Protein AF-A0A943WQG3-F1 (afdb_monomer_lite)

Radius of gyration: 21.63 Å; chains: 1; bounding box: 55×44×59 Å

pLDDT: mean 76.47, std 13.22, range [39.19, 93.38]

Structure (mmCIF, N/CA/C/O backbone):
data_AF-A0A943WQG3-F1
#
_entry.id   AF-A0A943WQG3-F1
#
loop_
_atom_site.group_PDB
_atom_site.id
_atom_site.type_symbol
_atom_site.label_atom_id
_atom_site.label_alt_id
_atom_site.label_comp_id
_atom_site.label_asym_id
_atom_site.label_entity_id
_atom_site.label_seq_id
_atom_site.pdbx_PDB_ins_code
_atom_site.Cartn_x
_atom_site.Cartn_y
_atom_site.Cartn_z
_atom_site.occupancy
_atom_site.B_iso_or_equiv
_atom_site.auth_seq_id
_atom_site.auth_comp_id
_atom_site.auth_asym_id
_atom_site.auth_atom_id
_atom_site.pdbx_PDB_model_num
ATOM 1 N N . MET A 1 1 ? -6.792 -18.097 22.485 1.00 62.00 1 MET A N 1
ATOM 2 C CA . MET A 1 1 ? -7.926 -17.323 21.917 1.00 62.00 1 MET A CA 1
ATOM 3 C C . MET A 1 1 ? -7.547 -16.257 20.873 1.00 62.00 1 MET A C 1
ATOM 5 O O . MET A 1 1 ? -8.449 -15.752 20.230 1.00 62.00 1 MET A O 1
ATOM 9 N N . LEU A 1 2 ? -6.266 -15.920 20.641 1.00 66.19 2 LEU A N 1
ATOM 10 C CA . LEU A 1 2 ? -5.854 -15.012 19.544 1.00 66.19 2 LEU A CA 1
ATOM 11 C C . LEU A 1 2 ? -5.822 -15.678 18.158 1.00 66.19 2 LEU A C 1
ATOM 13 O O . LEU A 1 2 ? -5.997 -15.022 17.138 1.00 66.19 2 LEU A O 1
ATOM 17 N N . TYR A 1 3 ? -5.609 -16.992 18.147 1.00 74.50 3 TYR A N 1
ATOM 18 C CA . TYR A 1 3 ? -5.482 -17.822 16.953 1.00 74.50 3 TYR A CA 1
ATOM 19 C C . TYR A 1 3 ? -6.564 -17.608 15.870 1.00 74.50 3 TYR A C 1
ATOM 21 O O . TYR A 1 3 ? -6.181 -17.435 14.715 1.00 74.50 3 TYR A O 1
ATOM 29 N N . PRO A 1 4 ? -7.880 -17.559 16.177 1.00 76.56 4 PRO A N 1
ATOM 30 C CA .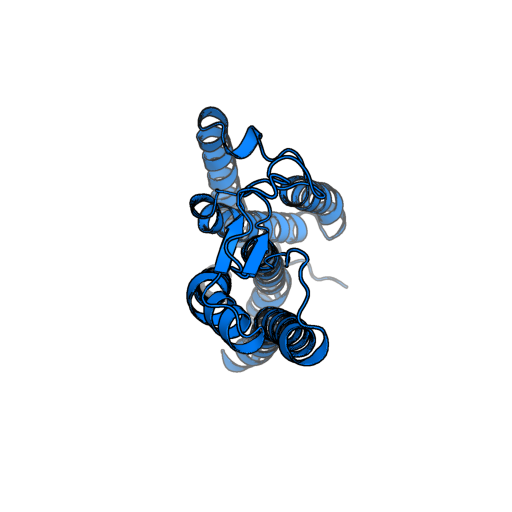 PRO A 1 4 ? -8.898 -17.361 15.141 1.00 76.56 4 PRO A CA 1
ATOM 31 C C . PRO A 1 4 ? -8.801 -16.000 14.436 1.00 76.56 4 PRO A C 1
ATOM 33 O O . PRO A 1 4 ? -8.987 -15.943 13.225 1.00 76.56 4 PRO A O 1
ATOM 36 N N . LEU A 1 5 ? -8.434 -14.928 15.152 1.00 72.69 5 LEU A N 1
ATOM 37 C CA . LEU A 1 5 ? -8.261 -13.595 14.559 1.00 72.69 5 LEU A CA 1
ATOM 38 C C . LEU A 1 5 ? -7.085 -13.577 13.575 1.00 72.69 5 LEU A C 1
ATOM 40 O O . LEU A 1 5 ? -7.216 -13.100 12.451 1.00 72.69 5 LEU A O 1
ATOM 44 N N . PHE A 1 6 ? -5.951 -14.164 13.965 1.00 77.81 6 PHE A N 1
ATOM 45 C CA . PHE A 1 6 ? -4.788 -14.275 13.081 1.00 77.81 6 PHE A CA 1
ATOM 46 C C . PHE A 1 6 ? -5.055 -15.180 11.876 1.00 77.81 6 PHE A C 1
ATOM 48 O O . PHE A 1 6 ? -4.598 -14.882 10.774 1.00 77.81 6 PHE A O 1
ATOM 55 N N . LYS A 1 7 ? -5.823 -16.258 12.060 1.00 81.75 7 LYS A N 1
ATOM 56 C CA . LYS A 1 7 ? -6.194 -17.173 10.977 1.00 81.75 7 LYS A CA 1
ATOM 57 C C . LYS A 1 7 ? -7.014 -16.478 9.887 1.00 81.75 7 LYS A C 1
ATOM 59 O O . LYS A 1 7 ? -6.839 -16.811 8.720 1.00 81.75 7 LYS A O 1
ATOM 64 N N . LEU A 1 8 ? -7.869 -15.522 10.258 1.00 75.75 8 LEU A N 1
ATOM 65 C CA . LEU A 1 8 ? -8.648 -14.728 9.304 1.00 75.75 8 LEU A CA 1
ATOM 66 C C . LEU A 1 8 ? -7.815 -13.608 8.657 1.00 75.75 8 LEU A C 1
ATOM 68 O O . LEU A 1 8 ? -7.973 -13.330 7.473 1.00 75.75 8 LEU A O 1
ATOM 72 N N . HIS A 1 9 ? -6.913 -12.993 9.429 1.00 84.44 9 HIS A N 1
ATOM 73 C CA . HIS A 1 9 ? -6.109 -11.840 9.008 1.00 84.44 9 HIS A CA 1
ATOM 74 C C . HIS A 1 9 ? -4.998 -12.181 8.008 1.00 84.44 9 HIS A C 1
ATOM 76 O O . HIS A 1 9 ? -4.864 -11.559 6.956 1.00 84.44 9 HIS A O 1
ATOM 82 N N . ILE A 1 10 ? -4.192 -13.196 8.333 1.00 85.50 10 ILE A N 1
ATOM 83 C CA . ILE A 1 10 ? -2.971 -13.538 7.590 1.00 85.50 10 ILE A CA 1
ATOM 84 C C . ILE A 1 10 ? -3.233 -13.801 6.093 1.00 85.50 10 ILE A C 1
ATOM 86 O O . ILE A 1 10 ? -2.440 -13.329 5.276 1.00 85.50 10 ILE A O 1
ATOM 90 N N . PRO A 1 11 ? -4.300 -14.518 5.683 1.00 87.88 11 PRO A N 1
ATOM 91 C CA . PRO A 1 11 ? -4.603 -14.722 4.268 1.00 87.88 11 PRO A CA 1
ATOM 92 C C . PRO A 1 11 ? -4.862 -13.421 3.503 1.00 87.88 11 PRO A C 1
ATOM 94 O O . PRO A 1 11 ? -4.415 -13.300 2.366 1.00 87.88 11 PRO A O 1
ATOM 97 N N . VAL A 1 12 ? -5.532 -12.442 4.122 1.00 84.88 12 VAL A N 1
ATOM 98 C CA . VAL A 1 12 ? -5.848 -11.152 3.486 1.00 84.88 12 VAL A CA 1
ATOM 99 C C . VAL A 1 12 ? -4.569 -10.356 3.244 1.00 84.88 12 VAL A C 1
ATOM 101 O O . VAL A 1 12 ? -4.330 -9.906 2.124 1.00 84.88 12 VAL A O 1
ATOM 104 N N . LEU A 1 13 ? -3.701 -10.261 4.257 1.00 87.62 13 LEU A N 1
ATOM 105 C CA . LEU A 1 13 ? -2.389 -9.625 4.121 1.00 87.62 13 LEU A CA 1
ATOM 106 C C . LEU A 1 13 ? -1.545 -10.303 3.032 1.00 87.62 13 LEU A C 1
ATOM 108 O O . LEU A 1 13 ? -0.965 -9.632 2.179 1.00 87.62 13 LEU A O 1
ATOM 112 N N . ARG A 1 14 ? -1.497 -11.642 3.032 1.00 89.38 14 ARG A N 1
ATOM 113 C CA . ARG A 1 14 ? -0.763 -12.415 2.019 1.00 89.38 14 ARG A CA 1
ATOM 114 C C . ARG A 1 14 ? -1.287 -12.158 0.618 1.00 89.38 14 ARG A C 1
ATOM 116 O O . ARG A 1 14 ? -0.477 -11.993 -0.284 1.00 89.38 14 ARG A O 1
ATOM 123 N N . LEU A 1 15 ? -2.606 -12.121 0.437 1.00 88.19 15 LEU A N 1
ATOM 124 C CA . LEU A 1 15 ? -3.215 -11.856 -0.861 1.00 88.19 15 LEU A CA 1
ATOM 125 C C . LEU A 1 15 ? -2.804 -10.478 -1.378 1.00 88.19 15 LEU A C 1
ATOM 127 O O . LEU A 1 15 ? -2.393 -10.365 -2.524 1.00 88.19 15 LEU A O 1
ATOM 131 N N . GLN A 1 16 ? -2.849 -9.445 -0.539 1.00 86.56 16 GLN A N 1
ATOM 132 C CA . GLN A 1 16 ? -2.468 -8.104 -0.975 1.00 86.56 16 GLN A CA 1
ATOM 133 C C . GLN A 1 16 ? -0.981 -7.967 -1.295 1.00 86.56 16 GLN A C 1
ATOM 135 O O . GLN A 1 16 ? -0.624 -7.384 -2.317 1.00 86.56 16 GLN A O 1
ATOM 140 N N . LEU A 1 17 ? -0.109 -8.548 -0.467 1.00 89.38 17 LEU A N 1
ATOM 141 C CA . LEU A 1 17 ? 1.321 -8.593 -0.768 1.00 89.38 17 LEU A CA 1
ATOM 142 C C . LEU A 1 17 ? 1.591 -9.385 -2.051 1.00 89.38 17 LEU A C 1
ATOM 144 O O . LEU A 1 17 ? 2.395 -8.950 -2.868 1.00 89.38 17 LEU A O 1
ATOM 148 N N . ALA A 1 18 ? 0.892 -10.503 -2.261 1.00 88.81 18 ALA A N 1
ATOM 149 C CA . ALA A 1 18 ? 0.991 -11.293 -3.482 1.00 88.81 18 ALA A CA 1
ATOM 150 C C . ALA A 1 18 ? 0.494 -10.525 -4.711 1.00 88.81 18 ALA A C 1
ATOM 152 O O . ALA A 1 18 ? 1.096 -10.650 -5.770 1.00 88.81 18 ALA A O 1
ATOM 153 N N . VAL A 1 19 ? -0.552 -9.703 -4.586 1.00 87.06 19 VAL A N 1
ATOM 154 C CA . VAL A 1 19 ? -1.018 -8.829 -5.672 1.00 87.06 19 VAL A CA 1
ATOM 155 C C . VAL A 1 19 ? 0.040 -7.777 -6.005 1.00 87.06 19 VAL A C 1
ATOM 157 O O . VAL A 1 19 ? 0.376 -7.625 -7.174 1.00 87.06 19 VAL A O 1
ATOM 160 N N . LEU A 1 20 ? 0.618 -7.102 -5.005 1.00 87.12 20 LEU A N 1
ATOM 161 C CA . LEU A 1 20 ? 1.655 -6.085 -5.222 1.00 87.12 20 LEU A CA 1
ATOM 162 C C . LEU A 1 20 ? 2.926 -6.671 -5.852 1.00 87.12 20 LEU A C 1
ATOM 164 O O . LEU A 1 20 ? 3.370 -6.215 -6.905 1.00 87.12 20 LEU A O 1
ATOM 168 N N . TRP A 1 21 ? 3.496 -7.703 -5.229 1.00 90.19 21 TRP A N 1
ATOM 169 C CA . TRP A 1 21 ? 4.709 -8.362 -5.717 1.00 90.19 21 TRP A CA 1
ATOM 170 C C . TRP A 1 21 ? 4.467 -9.119 -7.024 1.00 90.19 21 TRP A C 1
ATOM 172 O O . TRP A 1 21 ? 5.305 -9.088 -7.918 1.00 90.19 21 TRP A O 1
ATOM 182 N N . GLY A 1 22 ? 3.320 -9.782 -7.156 1.00 87.62 22 GLY A N 1
ATOM 183 C CA . GLY A 1 22 ? 2.950 -10.535 -8.349 1.00 87.62 22 GLY A CA 1
ATOM 184 C C . GLY A 1 22 ? 2.744 -9.630 -9.556 1.00 87.62 22 GLY A C 1
ATOM 185 O O . GLY A 1 22 ? 3.324 -9.896 -10.605 1.00 87.62 22 GLY A O 1
ATOM 186 N N . ALA A 1 23 ? 1.995 -8.531 -9.408 1.00 85.62 23 ALA A N 1
ATOM 187 C CA . ALA A 1 23 ? 1.820 -7.553 -10.481 1.00 85.62 23 ALA A CA 1
ATOM 188 C C . ALA A 1 23 ? 3.168 -6.972 -10.919 1.00 85.62 23 ALA A C 1
ATOM 190 O O . ALA A 1 23 ? 3.450 -6.930 -12.115 1.00 85.62 23 ALA A O 1
ATOM 191 N N . PHE A 1 24 ? 4.029 -6.617 -9.960 1.00 88.19 24 PHE A N 1
ATOM 192 C CA . PHE A 1 24 ? 5.386 -6.171 -10.254 1.00 88.19 24 PHE A CA 1
ATOM 193 C C . PHE A 1 24 ? 6.157 -7.210 -11.075 1.00 88.19 24 PHE A C 1
ATOM 195 O O . PHE A 1 24 ? 6.613 -6.904 -12.171 1.00 88.19 24 PHE A O 1
ATOM 202 N N . LEU A 1 25 ? 6.254 -8.454 -10.600 1.00 89.44 25 LEU A N 1
ATOM 203 C CA . LEU A 1 25 ? 7.003 -9.509 -11.288 1.00 89.44 25 LEU A CA 1
ATOM 204 C C . LEU A 1 25 ? 6.462 -9.807 -12.690 1.00 89.44 25 LEU A C 1
ATOM 206 O O . LEU A 1 25 ? 7.254 -9.999 -13.609 1.00 89.44 25 LEU A O 1
ATOM 210 N N . VAL A 1 26 ? 5.140 -9.819 -12.872 1.00 88.88 26 VAL A N 1
ATOM 211 C CA . VAL A 1 26 ? 4.513 -10.028 -14.185 1.00 88.88 26 VAL A CA 1
ATOM 212 C C . VAL A 1 26 ? 4.888 -8.903 -15.145 1.00 88.88 26 VAL A C 1
ATOM 214 O O . VAL A 1 26 ? 5.305 -9.182 -16.267 1.00 88.88 26 VAL A O 1
ATOM 217 N N . ILE A 1 27 ? 4.812 -7.645 -14.704 1.00 85.19 27 ILE A N 1
ATOM 218 C CA . ILE A 1 27 ? 5.215 -6.490 -15.515 1.00 85.19 27 ILE A CA 1
ATOM 219 C C . ILE A 1 27 ? 6.700 -6.597 -15.890 1.00 85.19 27 ILE A C 1
ATOM 221 O O . ILE A 1 27 ? 7.048 -6.515 -17.066 1.00 85.19 27 ILE A O 1
ATOM 225 N N . GLN A 1 28 ? 7.571 -6.873 -14.915 1.00 87.38 28 GLN A N 1
ATOM 226 C CA . GLN A 1 28 ? 9.011 -7.036 -15.136 1.00 87.38 28 GLN A CA 1
ATOM 227 C C . GLN A 1 28 ? 9.332 -8.182 -16.106 1.00 87.38 28 GLN A C 1
ATOM 229 O O . GLN A 1 28 ? 10.223 -8.059 -16.951 1.00 87.38 28 GLN A O 1
ATOM 234 N N . PHE A 1 29 ? 8.596 -9.289 -16.013 1.00 87.56 29 PHE A N 1
ATOM 235 C CA . PHE A 1 29 ? 8.736 -10.440 -16.899 1.00 87.56 29 PHE A CA 1
ATOM 236 C C . PHE A 1 29 ? 8.319 -10.113 -18.337 1.00 87.56 29 PHE A C 1
ATOM 238 O O . PHE A 1 29 ? 9.046 -10.450 -19.275 1.00 87.56 29 PHE A O 1
ATOM 245 N N . ILE A 1 30 ? 7.191 -9.418 -18.518 1.00 86.56 30 ILE A N 1
ATOM 246 C CA . ILE A 1 30 ? 6.720 -8.972 -19.836 1.00 86.56 30 ILE A CA 1
ATOM 247 C C . ILE A 1 30 ? 7.760 -8.046 -20.471 1.00 86.56 30 ILE A C 1
ATOM 249 O O . ILE A 1 30 ? 8.192 -8.306 -21.593 1.00 86.56 30 ILE A O 1
ATOM 253 N N . ILE A 1 31 ? 8.227 -7.028 -19.738 1.00 83.88 31 ILE A N 1
ATOM 254 C CA . ILE A 1 31 ? 9.242 -6.086 -20.234 1.00 83.88 31 ILE A CA 1
ATOM 255 C C . ILE A 1 31 ? 10.521 -6.836 -20.620 1.00 83.88 31 ILE A C 1
ATOM 257 O O . ILE A 1 31 ? 11.029 -6.661 -21.724 1.00 83.88 31 ILE A O 1
ATOM 261 N N . SER A 1 32 ? 11.006 -7.737 -19.762 1.00 85.56 32 SER A N 1
ATOM 262 C CA . SER A 1 32 ? 12.211 -8.533 -20.040 1.00 85.56 32 SER A CA 1
ATOM 263 C C . SER A 1 32 ? 12.061 -9.406 -21.289 1.00 85.56 32 SER A C 1
ATOM 265 O O . SER A 1 32 ? 12.986 -9.504 -22.094 1.00 85.56 32 SER A O 1
ATOM 267 N N . THR A 1 33 ? 10.886 -10.006 -21.490 1.00 85.56 33 THR A N 1
ATOM 268 C CA . THR A 1 33 ? 10.582 -10.816 -22.679 1.00 85.56 33 THR A CA 1
ATOM 269 C C . THR A 1 33 ? 10.608 -9.962 -23.947 1.00 85.56 33 THR A C 1
ATOM 271 O O . THR A 1 33 ? 11.242 -10.337 -24.936 1.00 85.56 33 THR A O 1
ATOM 274 N N . VAL A 1 34 ? 9.990 -8.778 -23.906 1.00 84.25 34 VAL A N 1
ATOM 275 C CA . VAL A 1 34 ? 10.009 -7.806 -25.010 1.00 84.25 34 VAL A CA 1
ATOM 276 C C . VAL A 1 34 ? 11.441 -7.359 -25.325 1.00 84.25 34 VAL A C 1
ATOM 278 O O . VAL A 1 34 ? 11.812 -7.307 -26.500 1.00 84.25 34 VAL A O 1
ATOM 281 N N . MET A 1 35 ? 12.277 -7.121 -24.307 1.00 82.62 35 MET A N 1
ATOM 282 C CA . MET A 1 35 ? 13.685 -6.746 -24.503 1.00 82.62 35 MET A CA 1
ATOM 283 C C . MET A 1 35 ? 14.484 -7.816 -25.251 1.00 82.62 35 MET A C 1
ATOM 285 O O . MET A 1 35 ? 15.297 -7.482 -26.110 1.00 82.62 35 MET A O 1
ATOM 289 N N . VAL A 1 36 ? 14.260 -9.096 -24.947 1.00 83.50 36 VAL A N 1
ATOM 290 C CA . VAL A 1 36 ? 14.993 -10.204 -25.579 1.00 83.50 36 VAL A CA 1
ATOM 291 C C . VAL A 1 36 ? 14.547 -10.429 -27.023 1.00 83.50 36 VAL A C 1
ATOM 293 O O . VAL A 1 36 ? 15.395 -10.648 -27.892 1.00 83.50 36 VAL A O 1
ATOM 296 N N . LEU A 1 37 ? 13.234 -10.399 -27.268 1.00 84.69 37 LEU A N 1
ATOM 297 C CA . LEU A 1 37 ? 12.642 -10.808 -28.543 1.00 84.69 37 LEU A CA 1
ATOM 298 C C . LEU A 1 37 ? 12.594 -9.681 -29.574 1.00 84.69 37 LEU A C 1
ATOM 300 O O . LEU A 1 37 ? 12.946 -9.900 -30.729 1.00 84.69 37 LEU A O 1
ATOM 304 N N . ILE A 1 38 ? 12.138 -8.498 -29.161 1.00 77.81 38 ILE A N 1
ATOM 305 C CA . ILE A 1 38 ? 11.801 -7.398 -30.075 1.00 77.81 38 ILE A CA 1
ATOM 306 C C . ILE A 1 38 ? 12.933 -6.369 -30.129 1.00 77.81 38 ILE A C 1
ATOM 308 O O . ILE A 1 38 ? 13.155 -5.780 -31.180 1.00 77.81 38 ILE A O 1
ATOM 312 N N . ARG A 1 39 ? 13.680 -6.193 -29.027 1.00 71.88 39 ARG A N 1
ATOM 313 C CA . ARG A 1 39 ? 14.727 -5.160 -28.876 1.00 71.88 39 ARG A CA 1
ATOM 314 C C . ARG A 1 39 ? 14.228 -3.783 -29.336 1.00 71.88 39 ARG A C 1
ATOM 316 O O . ARG A 1 39 ? 14.788 -3.223 -30.279 1.00 71.88 39 ARG A O 1
ATOM 323 N N . PRO A 1 40 ? 13.160 -3.264 -28.706 1.00 62.44 40 PRO A N 1
ATOM 324 C CA . PRO A 1 40 ? 12.523 -2.037 -29.160 1.00 62.44 40 PRO A CA 1
ATOM 325 C C . PRO A 1 40 ? 13.525 -0.877 -29.211 1.00 62.44 40 PRO A C 1
ATOM 327 O O . PRO A 1 40 ? 14.359 -0.713 -28.317 1.00 62.44 40 PRO A O 1
ATOM 330 N N . GLU A 1 41 ? 13.441 -0.093 -30.285 1.00 58.16 41 GLU A N 1
ATOM 331 C CA . GLU A 1 41 ? 14.131 1.197 -30.411 1.00 58.16 41 GLU A CA 1
ATOM 332 C C . GLU A 1 41 ? 13.319 2.337 -29.771 1.00 58.16 41 GLU A C 1
ATOM 334 O O . GLU A 1 41 ? 13.861 3.400 -29.474 1.00 58.16 41 GLU A O 1
ATOM 339 N N . GLU A 1 42 ? 12.032 2.088 -29.507 1.00 57.00 42 GLU A N 1
ATOM 340 C CA . GLU A 1 42 ? 11.117 2.993 -28.813 1.00 57.00 42 GLU A CA 1
ATOM 341 C C . GLU A 1 42 ? 11.254 2.914 -27.282 1.00 57.00 42 GLU A C 1
ATOM 343 O O . GLU A 1 42 ? 11.802 1.961 -26.718 1.00 57.00 42 GLU A O 1
ATOM 348 N N . SER A 1 43 ? 10.766 3.954 -26.607 1.00 59.38 43 SER A N 1
ATOM 349 C CA . SER A 1 43 ? 10.824 4.124 -25.158 1.00 59.38 43 SER A CA 1
ATOM 350 C C . SER A 1 43 ? 9.983 3.098 -24.388 1.00 59.38 43 SER A C 1
ATOM 352 O O . SER A 1 43 ? 8.905 2.685 -24.809 1.00 59.38 43 SER A O 1
ATOM 354 N N . ILE A 1 44 ? 10.474 2.694 -23.212 1.00 66.88 44 ILE A N 1
ATOM 355 C CA . ILE A 1 44 ? 9.777 1.783 -22.288 1.00 66.88 44 ILE A CA 1
ATOM 356 C C . ILE A 1 44 ? 9.260 2.573 -21.095 1.00 66.88 44 ILE A C 1
ATOM 358 O O . ILE A 1 44 ? 10.032 3.268 -20.444 1.00 66.88 44 ILE A O 1
ATOM 362 N N . LEU A 1 45 ? 7.987 2.409 -20.755 1.00 65.69 45 LEU A N 1
ATOM 363 C CA . LEU A 1 45 ? 7.366 3.074 -19.612 1.00 65.69 45 LEU A CA 1
ATOM 364 C C . LEU A 1 45 ? 7.718 2.384 -18.276 1.00 65.69 45 LEU A C 1
ATOM 366 O O . LEU A 1 45 ? 7.568 1.167 -18.140 1.00 65.69 45 LEU A O 1
ATOM 370 N N . ILE A 1 46 ? 8.133 3.156 -17.270 1.00 63.38 46 ILE A N 1
ATOM 371 C CA . ILE A 1 46 ? 8.399 2.693 -15.897 1.00 63.38 46 ILE A CA 1
ATOM 372 C C . ILE A 1 46 ? 7.082 2.470 -15.150 1.00 63.38 46 ILE A C 1
ATOM 374 O O . ILE A 1 46 ? 6.222 3.349 -15.097 1.00 63.38 46 ILE A O 1
ATOM 378 N N . SER A 1 47 ? 6.949 1.321 -14.479 1.00 60.50 47 SER A N 1
ATOM 379 C CA . SER A 1 47 ? 5.795 1.029 -13.617 1.00 60.50 47 SER A CA 1
ATOM 380 C C . SER A 1 47 ? 5.901 1.661 -12.219 1.00 60.50 47 SER A C 1
ATOM 382 O O . SER A 1 47 ? 4.914 1.701 -11.478 1.00 60.50 47 SER A O 1
ATOM 384 N N . GLY A 1 48 ? 7.089 2.123 -11.835 1.00 63.75 48 GLY A N 1
ATOM 385 C CA . GLY A 1 48 ? 7.487 2.494 -10.477 1.00 63.75 48 GLY A CA 1
ATOM 386 C C . GLY A 1 48 ? 6.643 3.565 -9.790 1.00 63.75 48 GLY A C 1
ATOM 387 O O . GLY A 1 48 ? 6.514 3.538 -8.568 1.00 63.75 48 GLY A O 1
ATOM 388 N N . THR A 1 49 ? 6.013 4.473 -10.533 1.00 65.62 49 THR A N 1
ATOM 389 C CA . THR A 1 49 ? 5.132 5.509 -9.964 1.00 65.62 49 THR A CA 1
ATOM 390 C C . THR A 1 49 ? 3.762 4.975 -9.558 1.00 65.62 49 THR A C 1
ATOM 392 O O . THR A 1 49 ? 3.151 5.527 -8.647 1.00 65.62 49 THR A O 1
ATOM 395 N N . LEU A 1 50 ? 3.284 3.887 -10.169 1.00 73.00 50 LEU A N 1
ATOM 396 C CA . LEU A 1 50 ? 1.973 3.295 -9.878 1.00 73.00 50 LEU A CA 1
ATOM 397 C C . LEU A 1 50 ? 1.982 2.445 -8.597 1.00 73.00 50 LEU A C 1
ATOM 399 O O . LEU A 1 50 ? 0.947 2.276 -7.950 1.00 73.00 50 LEU A O 1
ATOM 403 N N . LEU A 1 51 ? 3.147 1.932 -8.197 1.00 79.94 51 LEU A N 1
ATOM 404 C CA . LEU A 1 51 ? 3.299 1.033 -7.047 1.00 79.94 51 LEU A CA 1
ATOM 405 C C . LEU A 1 51 ? 2.997 1.700 -5.689 1.00 79.94 51 LEU A C 1
ATOM 407 O O . LEU A 1 51 ? 2.292 1.075 -4.894 1.00 79.94 51 LEU A O 1
ATOM 411 N N . PRO A 1 52 ? 3.417 2.951 -5.398 1.00 80.81 52 PRO A N 1
ATOM 412 C CA . PRO A 1 52 ? 2.970 3.672 -4.204 1.00 80.81 52 PRO A CA 1
ATOM 413 C C . PRO A 1 52 ? 1.450 3.850 -4.128 1.00 80.81 52 PRO A C 1
ATOM 415 O O . PRO A 1 52 ? 0.873 3.718 -3.049 1.00 80.81 52 PRO A O 1
ATOM 418 N N . PHE A 1 53 ? 0.781 4.090 -5.261 1.00 79.06 53 PHE A N 1
ATOM 419 C CA . PHE A 1 53 ? -0.681 4.196 -5.309 1.00 79.06 53 PHE A CA 1
ATOM 420 C C . PHE A 1 53 ? -1.360 2.846 -5.066 1.00 79.06 53 PHE A C 1
ATOM 422 O O . PHE A 1 53 ? -2.295 2.760 -4.269 1.00 79.06 53 PHE A O 1
ATOM 429 N N . ALA A 1 54 ? -0.853 1.775 -5.681 1.00 83.12 54 ALA A N 1
ATOM 430 C CA . ALA A 1 54 ? -1.320 0.417 -5.417 1.00 83.12 54 ALA A CA 1
ATOM 431 C C . ALA A 1 54 ? -1.108 0.023 -3.943 1.00 83.12 54 ALA A C 1
ATOM 433 O O . ALA A 1 54 ? -1.981 -0.591 -3.323 1.00 83.12 54 ALA A O 1
ATOM 434 N N . GLY A 1 55 ? 0.021 0.426 -3.352 1.00 86.44 55 GLY A N 1
ATOM 435 C CA . GLY A 1 55 ? 0.311 0.268 -1.930 1.00 86.44 55 GLY A CA 1
ATOM 436 C C . GLY A 1 55 ? -0.678 1.031 -1.051 1.00 86.44 55 GLY A C 1
ATOM 437 O O . GLY A 1 55 ? -1.229 0.456 -0.116 1.00 86.44 55 GLY A O 1
ATOM 438 N N . ALA A 1 56 ? -0.981 2.289 -1.375 1.00 86.75 56 ALA A N 1
ATOM 439 C CA . ALA A 1 56 ? -1.939 3.097 -0.622 1.00 86.75 56 ALA A CA 1
ATOM 440 C C . ALA A 1 56 ? -3.355 2.514 -0.676 1.00 86.75 56 ALA A C 1
ATOM 442 O O . ALA A 1 56 ? -4.030 2.444 0.350 1.00 86.75 56 ALA A O 1
ATOM 443 N N . PHE A 1 57 ? -3.775 2.016 -1.841 1.00 84.88 57 PHE A N 1
ATOM 444 C CA . PHE A 1 57 ? -5.044 1.308 -1.992 1.00 84.88 57 PHE A CA 1
ATOM 445 C C . PHE A 1 57 ? -5.078 -0.009 -1.198 1.00 84.88 57 PHE A C 1
ATOM 447 O O . PHE A 1 57 ? -6.086 -0.347 -0.579 1.00 84.88 57 PHE A O 1
ATOM 454 N N . SER A 1 58 ? -3.960 -0.736 -1.157 1.00 87.00 58 SER A N 1
ATOM 455 C CA . SER A 1 58 ? -3.822 -1.954 -0.349 1.00 87.00 58 SER A CA 1
ATOM 456 C C . SER A 1 58 ? -3.965 -1.642 1.148 1.00 87.00 58 SER A C 1
ATOM 458 O O . SER A 1 58 ? -4.789 -2.245 1.837 1.00 87.00 58 SER A O 1
ATOM 460 N N . LEU A 1 59 ? -3.262 -0.611 1.635 1.00 89.56 59 LEU A N 1
ATOM 461 C CA . LEU A 1 59 ? -3.379 -0.113 3.013 1.00 89.56 59 LEU A CA 1
ATOM 462 C C . LEU A 1 59 ? -4.799 0.321 3.358 1.00 89.56 59 LEU A C 1
ATOM 464 O O . LEU A 1 59 ? -5.302 -0.009 4.435 1.00 89.56 59 LEU A O 1
ATOM 468 N N . PHE A 1 60 ? -5.453 1.022 2.436 1.00 88.00 60 PHE A N 1
ATOM 469 C CA . PHE A 1 60 ? -6.853 1.389 2.557 1.00 88.00 60 PHE A CA 1
ATOM 470 C C . PHE A 1 60 ? -7.732 0.142 2.748 1.00 88.00 60 PHE A C 1
ATOM 472 O O . PHE A 1 60 ? -8.499 0.061 3.704 1.00 88.00 60 PHE A O 1
ATOM 479 N N . ALA A 1 61 ? -7.577 -0.883 1.911 1.00 85.75 61 ALA A N 1
ATOM 480 C CA . ALA A 1 61 ? -8.359 -2.112 2.018 1.00 85.75 61 ALA A CA 1
ATOM 481 C C . ALA A 1 61 ? -8.044 -2.939 3.289 1.00 85.75 61 ALA A C 1
ATOM 483 O O . ALA A 1 61 ? -8.965 -3.499 3.888 1.00 85.75 61 ALA A O 1
ATOM 484 N N . LEU A 1 62 ? -6.785 -2.999 3.750 1.00 88.31 62 LEU A N 1
ATOM 485 C CA . LEU A 1 62 ? -6.425 -3.709 4.996 1.00 88.31 62 LEU A CA 1
ATOM 486 C C . LEU A 1 62 ? -7.001 -3.027 6.218 1.00 88.31 62 LEU A C 1
ATOM 488 O O . LEU A 1 62 ? -7.588 -3.689 7.071 1.00 88.31 62 LEU A O 1
ATOM 492 N N . THR A 1 63 ? -6.855 -1.706 6.296 1.00 89.19 63 THR A N 1
ATOM 493 C CA . THR A 1 63 ? -7.408 -0.930 7.408 1.00 89.19 63 THR A CA 1
ATOM 494 C C . THR A 1 63 ? -8.925 -1.082 7.474 1.00 89.19 63 THR A C 1
ATOM 496 O O . THR A 1 63 ? -9.458 -1.298 8.562 1.00 89.19 63 THR A O 1
ATOM 499 N N . GLN A 1 64 ? -9.614 -1.098 6.328 1.00 85.50 64 GLN A N 1
ATOM 500 C CA . GLN A 1 64 ? -11.042 -1.422 6.255 1.00 85.50 64 GLN A CA 1
ATOM 501 C C . GLN A 1 64 ? -11.350 -2.819 6.797 1.00 85.50 64 GLN A C 1
ATOM 503 O O . GLN A 1 64 ? -12.183 -2.956 7.692 1.00 85.50 64 GLN A O 1
ATOM 508 N N . SER A 1 65 ? -10.666 -3.854 6.306 1.00 85.62 65 SER A N 1
ATOM 509 C CA . SER A 1 65 ? -10.889 -5.238 6.743 1.00 85.62 65 SER A CA 1
ATOM 510 C C . SER A 1 65 ? -10.647 -5.412 8.246 1.00 85.62 65 SER A C 1
ATOM 512 O O . SER A 1 65 ? -11.446 -6.033 8.947 1.00 85.62 65 SER A O 1
ATOM 514 N N . LEU A 1 66 ? -9.568 -4.829 8.770 1.00 87.19 66 LEU A N 1
ATOM 515 C CA . LEU A 1 66 ? -9.198 -4.926 10.180 1.00 87.19 66 LEU A CA 1
ATOM 516 C C . LEU A 1 66 ? -10.211 -4.242 11.103 1.00 87.19 66 LEU A C 1
ATOM 518 O O . LEU A 1 66 ? -10.530 -4.774 12.167 1.00 87.19 66 LEU A O 1
ATOM 522 N N . VAL A 1 67 ? -10.736 -3.083 10.708 1.00 87.62 67 VAL A N 1
ATOM 523 C CA . VAL A 1 67 ? -11.693 -2.321 11.5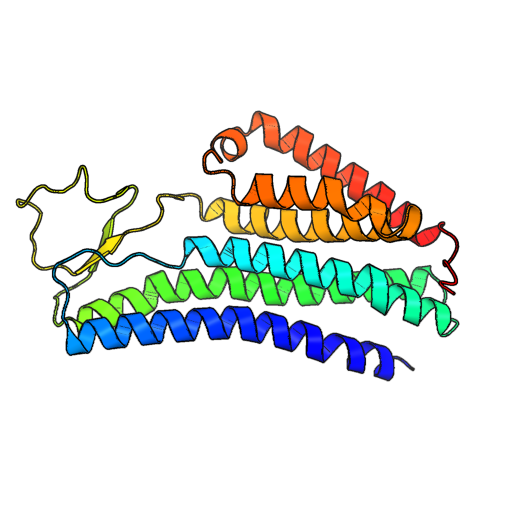24 1.00 87.62 67 VAL A CA 1
ATOM 524 C C . VAL A 1 67 ? -13.124 -2.840 11.366 1.00 87.62 67 VAL A C 1
ATOM 526 O O . VAL A 1 67 ? -13.867 -2.892 12.343 1.00 87.62 67 VAL A O 1
ATOM 529 N N . LEU A 1 68 ? -13.543 -3.243 10.167 1.00 84.31 68 LEU A N 1
ATOM 530 C CA . LEU A 1 68 ? -14.925 -3.671 9.929 1.00 84.31 68 LEU A CA 1
ATOM 531 C C . LEU A 1 68 ? -15.172 -5.139 10.267 1.00 84.31 68 LEU A C 1
ATOM 533 O O . LEU A 1 68 ? -16.274 -5.466 10.696 1.00 84.31 68 LEU A O 1
ATOM 537 N N . VAL A 1 69 ? -14.169 -6.003 10.107 1.00 84.12 69 VAL A N 1
ATOM 538 C CA . VAL A 1 69 ? -14.305 -7.447 10.344 1.00 84.12 69 VAL A CA 1
ATOM 539 C C . VAL A 1 69 ? -13.602 -7.822 11.643 1.00 84.12 69 VAL A C 1
ATOM 541 O O . VAL A 1 69 ? -14.253 -8.139 12.638 1.00 84.12 69 VAL A O 1
ATOM 544 N N . THR A 1 70 ? -12.273 -7.690 11.684 1.00 84.75 70 THR A N 1
ATOM 545 C CA . THR A 1 70 ? -11.454 -8.218 12.786 1.00 84.75 70 THR A CA 1
ATOM 546 C C . THR A 1 70 ? -11.792 -7.567 14.129 1.00 84.75 70 THR A C 1
ATOM 548 O O . THR A 1 70 ? -11.935 -8.268 15.131 1.00 84.75 70 THR A O 1
ATOM 551 N N . PHE A 1 71 ? -11.973 -6.243 14.175 1.00 85.00 71 PHE A N 1
ATOM 552 C CA . PHE A 1 71 ? -12.400 -5.534 15.387 1.00 85.00 71 PHE A CA 1
ATOM 553 C C . PHE A 1 71 ? -13.765 -6.021 15.889 1.00 85.00 71 PHE A C 1
ATOM 555 O O . PHE A 1 71 ? -13.923 -6.293 17.080 1.00 85.00 71 PHE A O 1
ATOM 562 N N . GLN A 1 72 ? -14.747 -6.146 14.993 1.00 83.94 72 GLN A N 1
ATOM 563 C CA . GLN A 1 72 ? -16.112 -6.519 15.361 1.00 83.94 72 GLN A CA 1
ATOM 564 C C . GLN A 1 72 ? -16.183 -7.957 15.868 1.00 83.94 72 GLN A C 1
ATOM 566 O O . GLN A 1 72 ? -16.766 -8.200 16.927 1.00 83.94 72 GLN A O 1
ATOM 571 N N . ASP A 1 73 ? -15.533 -8.886 15.171 1.00 82.94 73 ASP A N 1
ATOM 572 C CA . ASP A 1 73 ? -15.450 -10.286 15.579 1.00 82.94 73 ASP A CA 1
ATOM 573 C C . ASP A 1 73 ? -14.746 -10.424 16.929 1.00 82.94 73 ASP A C 1
ATOM 575 O O . ASP A 1 73 ? -15.223 -11.131 17.816 1.00 82.94 73 ASP A O 1
ATOM 579 N N . GLY A 1 74 ? -13.662 -9.674 17.143 1.00 81.50 74 GLY A N 1
ATOM 580 C CA . GLY A 1 74 ? -12.945 -9.665 18.414 1.00 81.50 74 GLY A CA 1
ATOM 581 C C . GLY A 1 74 ? -13.787 -9.169 19.593 1.00 81.50 74 GLY A C 1
ATOM 582 O O . GLY A 1 74 ? -13.707 -9.738 20.683 1.00 81.50 74 GLY A O 1
ATOM 583 N N . VAL A 1 75 ? -14.628 -8.149 19.388 1.00 84.25 75 VAL A N 1
ATOM 584 C CA . VAL A 1 75 ? -15.570 -7.677 20.420 1.00 84.25 75 VAL A CA 1
ATOM 585 C C . VAL A 1 75 ? -16.697 -8.695 20.646 1.00 84.25 75 VAL A C 1
ATOM 587 O O . VAL A 1 75 ? -17.067 -8.939 21.794 1.00 84.25 75 VAL A O 1
ATOM 590 N N . ARG A 1 76 ? -17.204 -9.349 19.590 1.00 81.94 76 ARG A N 1
ATOM 591 C CA . ARG A 1 76 ? -18.222 -10.418 19.687 1.00 81.94 76 ARG A CA 1
ATOM 592 C C . ARG A 1 76 ? -17.714 -11.658 20.427 1.00 81.94 76 ARG A C 1
ATOM 594 O O . ARG A 1 76 ? -18.491 -12.313 21.111 1.00 81.94 76 ARG A O 1
ATOM 601 N N . MET A 1 77 ? -16.412 -11.932 20.375 1.00 82.06 77 MET A N 1
ATOM 602 C CA . MET A 1 77 ? -15.747 -12.993 21.146 1.00 82.06 77 MET A CA 1
ATOM 603 C C . MET A 1 77 ? -15.573 -12.664 22.647 1.00 82.06 77 MET A C 1
ATOM 605 O O . MET A 1 77 ? -14.832 -13.356 23.343 1.00 82.06 77 MET A O 1
ATOM 609 N N . GLY A 1 78 ? -16.223 -11.612 23.161 1.00 79.69 78 GLY A N 1
ATOM 610 C CA . GLY A 1 78 ? -16.254 -11.281 24.590 1.00 79.69 78 GLY A CA 1
ATOM 611 C C . GLY A 1 78 ? -15.070 -10.449 25.092 1.00 79.69 78 GLY A C 1
ATOM 612 O O . GLY A 1 78 ? -14.890 -10.310 26.301 1.00 79.69 78 GLY A O 1
ATOM 613 N N . ARG A 1 79 ? -14.245 -9.881 24.200 1.00 81.19 79 ARG A N 1
ATOM 614 C CA . ARG A 1 79 ? -13.141 -8.996 24.607 1.00 81.19 79 ARG A CA 1
ATOM 615 C C . ARG A 1 79 ? -13.589 -7.567 24.857 1.00 81.19 79 ARG A C 1
ATOM 617 O O . ARG A 1 79 ? -14.504 -7.046 24.225 1.00 81.19 79 ARG A O 1
ATOM 624 N N . THR A 1 80 ? -12.852 -6.886 25.734 1.00 86.00 80 THR A N 1
ATOM 625 C CA . THR A 1 80 ? -13.059 -5.454 25.952 1.00 86.00 80 THR A CA 1
ATOM 626 C C . THR A 1 80 ? -12.657 -4.657 24.709 1.00 86.00 80 THR A C 1
ATOM 628 O O . THR A 1 80 ? -11.659 -4.945 24.044 1.00 86.00 80 THR A O 1
ATOM 631 N N . ARG A 1 81 ? -13.414 -3.598 24.415 1.00 83.94 81 ARG A N 1
ATOM 632 C CA . ARG A 1 81 ? -13.177 -2.724 23.254 1.00 83.94 81 ARG A CA 1
ATOM 633 C C . ARG A 1 81 ? -11.784 -2.113 23.242 1.00 83.94 81 ARG A C 1
ATOM 635 O O . ARG A 1 81 ? -11.179 -2.023 22.186 1.00 83.94 81 ARG A O 1
ATOM 642 N N . ARG A 1 82 ? -11.260 -1.734 24.412 1.00 86.88 82 ARG A N 1
ATOM 643 C CA . ARG A 1 82 ? -9.915 -1.151 24.550 1.00 86.88 82 ARG A CA 1
ATOM 644 C C . ARG A 1 82 ? -8.826 -2.144 24.150 1.00 86.88 82 ARG A C 1
ATOM 646 O O . ARG A 1 82 ? -7.925 -1.786 23.401 1.00 86.88 82 ARG A O 1
ATOM 653 N N . GLN A 1 83 ? -8.939 -3.394 24.603 1.00 85.12 83 GLN A N 1
ATOM 654 C CA . GLN A 1 83 ? -7.998 -4.452 24.229 1.00 85.12 83 GLN A CA 1
ATOM 655 C C . GLN A 1 83 ? -8.079 -4.765 22.735 1.00 85.12 83 GLN A C 1
ATOM 657 O O . GLN A 1 83 ? -7.043 -4.926 22.094 1.00 85.12 83 GLN A O 1
ATOM 662 N N . MET A 1 84 ? -9.292 -4.832 22.174 1.00 87.88 84 MET A N 1
ATOM 663 C CA . MET A 1 84 ? -9.446 -5.127 20.752 1.00 87.88 84 MET A CA 1
ATOM 664 C C . MET A 1 84 ? -8.969 -3.974 19.868 1.00 87.88 84 MET A C 1
ATOM 666 O O . MET A 1 84 ? -8.282 -4.222 18.886 1.00 87.88 84 MET A O 1
ATOM 670 N N . LEU A 1 85 ? -9.242 -2.729 20.263 1.00 87.56 85 LEU A N 1
ATOM 671 C CA . LEU A 1 85 ? -8.752 -1.535 19.577 1.00 87.56 85 LEU A CA 1
ATOM 672 C C . LEU A 1 85 ? -7.222 -1.495 19.566 1.00 87.56 85 LEU A C 1
ATOM 674 O O . LEU A 1 85 ? -6.625 -1.312 18.508 1.00 87.56 85 LEU A O 1
ATOM 678 N N . GLY A 1 86 ? -6.584 -1.741 20.715 1.00 89.00 86 GLY A N 1
ATOM 679 C CA . GLY A 1 86 ? -5.127 -1.832 20.801 1.00 89.00 86 GLY A CA 1
ATOM 680 C C . GLY A 1 86 ? -4.563 -2.904 19.868 1.00 89.00 86 GLY A C 1
ATOM 681 O O . GLY A 1 86 ? -3.626 -2.640 19.121 1.00 89.00 86 GLY A O 1
ATOM 682 N N . LEU A 1 87 ? -5.182 -4.087 19.834 1.00 88.88 87 LEU A N 1
ATOM 683 C CA . LEU A 1 87 ? -4.758 -5.170 18.948 1.00 88.88 87 LEU A CA 1
ATOM 684 C C . LEU A 1 87 ? -4.917 -4.804 17.469 1.00 88.88 87 LEU A C 1
ATOM 686 O O . LEU A 1 87 ? -4.005 -5.038 16.682 1.00 88.88 87 LEU A O 1
ATOM 690 N N . THR A 1 88 ? -6.043 -4.203 17.086 1.00 89.44 88 THR A N 1
ATOM 691 C CA . THR A 1 88 ? -6.275 -3.780 15.700 1.00 89.44 88 THR A CA 1
ATOM 692 C C . THR A 1 88 ? -5.314 -2.685 15.268 1.00 89.44 88 THR A C 1
ATOM 694 O O . THR A 1 88 ? -4.829 -2.743 14.148 1.00 89.44 88 THR A O 1
ATOM 697 N N . LEU A 1 89 ? -4.969 -1.740 16.148 1.00 90.88 89 LEU A N 1
ATOM 698 C CA . LEU A 1 89 ? -3.970 -0.713 15.846 1.00 90.88 89 LEU A CA 1
ATOM 699 C C . LEU A 1 89 ? -2.576 -1.316 15.657 1.00 90.88 89 LEU A C 1
ATOM 701 O O . LEU A 1 89 ? -1.866 -0.913 14.743 1.00 90.88 89 LEU A O 1
ATOM 705 N N . VAL A 1 90 ? -2.201 -2.305 16.476 1.00 92.06 90 VAL A N 1
ATOM 706 C CA . VAL A 1 90 ? -0.935 -3.032 16.303 1.00 92.06 90 VAL A CA 1
ATOM 707 C C . VAL A 1 90 ? -0.913 -3.774 14.967 1.00 92.06 90 VAL A C 1
ATOM 709 O O . VAL A 1 90 ? 0.068 -3.663 14.240 1.00 92.06 90 VAL A O 1
ATOM 712 N N . LEU A 1 91 ? -1.990 -4.482 14.609 1.00 90.81 91 LEU A N 1
ATOM 713 C CA . LEU A 1 91 ? -2.086 -5.168 13.314 1.00 90.81 91 LEU A CA 1
ATOM 714 C C . LEU A 1 91 ? -2.019 -4.188 12.142 1.00 90.81 91 LEU A C 1
ATOM 716 O O . LEU A 1 91 ? -1.231 -4.404 11.229 1.00 90.81 91 LEU A O 1
ATOM 720 N N . ILE A 1 92 ? -2.777 -3.088 12.205 1.00 91.38 92 ILE A N 1
ATOM 721 C CA . ILE A 1 92 ? -2.725 -2.017 11.204 1.00 91.38 92 ILE A CA 1
ATOM 722 C C . ILE A 1 92 ? -1.295 -1.489 11.080 1.00 91.38 92 ILE A C 1
ATOM 724 O O . ILE A 1 92 ? -0.819 -1.323 9.967 1.00 91.38 92 ILE A O 1
ATOM 728 N N . GLY A 1 93 ? -0.598 -1.251 12.193 1.00 91.25 93 GLY A N 1
ATOM 729 C CA . GLY A 1 93 ? 0.783 -0.769 12.182 1.00 91.25 93 GLY A CA 1
ATOM 730 C C . GLY A 1 93 ? 1.759 -1.752 11.531 1.00 91.25 93 GLY A C 1
ATOM 731 O O . GLY A 1 93 ? 2.582 -1.347 10.715 1.00 91.25 93 GLY A O 1
ATOM 732 N N . VAL A 1 94 ? 1.655 -3.045 11.847 1.00 92.25 94 VAL A N 1
ATOM 733 C CA . VAL A 1 94 ? 2.510 -4.089 11.254 1.00 92.25 94 VAL A CA 1
ATOM 734 C C . VAL A 1 94 ? 2.254 -4.224 9.753 1.00 92.25 94 VAL A C 1
ATOM 736 O O . VAL A 1 94 ? 3.197 -4.205 8.961 1.00 92.25 94 VAL A O 1
ATOM 739 N N . ASP A 1 95 ? 0.988 -4.305 9.353 1.00 91.25 95 ASP A N 1
ATOM 740 C CA . ASP A 1 95 ? 0.581 -4.363 7.950 1.00 91.25 95 ASP A CA 1
ATOM 741 C C . ASP A 1 95 ? 1.028 -3.114 7.187 1.00 91.25 95 ASP A C 1
ATOM 743 O O . ASP A 1 95 ? 1.551 -3.210 6.074 1.00 91.25 95 ASP A O 1
ATOM 747 N N . ALA A 1 96 ? 0.875 -1.944 7.816 1.00 91.94 96 ALA A N 1
ATOM 748 C CA . ALA A 1 96 ? 1.288 -0.667 7.267 1.00 91.94 96 ALA A CA 1
ATOM 749 C C . ALA A 1 96 ? 2.769 -0.649 6.934 1.00 91.94 96 ALA A C 1
ATOM 751 O O . ALA A 1 96 ? 3.146 -0.251 5.833 1.00 91.94 96 ALA A O 1
ATOM 752 N N . LEU A 1 97 ? 3.599 -1.112 7.867 1.00 93.38 97 LEU A N 1
ATOM 753 C CA . LEU A 1 97 ? 5.038 -1.205 7.670 1.00 93.38 97 LEU A CA 1
ATOM 754 C C . LEU A 1 97 ? 5.377 -2.160 6.525 1.00 93.38 97 LEU A C 1
ATOM 756 O O . LEU A 1 97 ? 6.123 -1.779 5.631 1.00 93.38 97 LEU A O 1
ATOM 760 N N . LEU A 1 98 ? 4.804 -3.365 6.501 1.00 92.81 98 LEU A N 1
ATOM 761 C CA . LEU A 1 98 ? 5.109 -4.369 5.474 1.00 92.81 98 LEU A CA 1
ATOM 762 C C . LEU A 1 98 ? 4.721 -3.916 4.062 1.00 92.81 98 LEU A C 1
ATOM 764 O O . LEU A 1 98 ? 5.513 -4.048 3.121 1.00 92.81 98 LEU A O 1
ATOM 768 N N . VAL A 1 99 ? 3.515 -3.370 3.906 1.00 91.94 99 VAL A N 1
ATOM 769 C CA . VAL A 1 99 ? 3.026 -2.882 2.611 1.00 91.94 99 VAL A CA 1
ATOM 770 C C . VAL A 1 99 ? 3.782 -1.627 2.191 1.00 91.94 99 VAL A C 1
ATOM 772 O O . VAL A 1 99 ? 4.180 -1.538 1.034 1.00 91.94 99 VAL A O 1
ATOM 775 N N . SER A 1 100 ? 4.056 -0.695 3.110 1.00 90.75 100 SER A N 1
ATOM 776 C CA . SER A 1 100 ? 4.822 0.518 2.791 1.00 90.75 100 SER A CA 1
ATOM 777 C C . SER A 1 100 ? 6.256 0.194 2.389 1.00 90.75 100 SER A C 1
ATOM 779 O O . SER A 1 100 ? 6.744 0.721 1.393 1.00 90.75 100 SER A O 1
ATOM 781 N N . LEU A 1 101 ? 6.920 -0.716 3.109 1.00 91.25 101 LEU A N 1
ATOM 782 C CA . LEU A 1 101 ? 8.254 -1.191 2.744 1.00 91.25 101 LEU A CA 1
ATOM 783 C C . LEU A 1 101 ? 8.241 -1.817 1.352 1.00 91.25 101 LEU A C 1
ATOM 785 O O . LEU A 1 101 ? 9.087 -1.473 0.539 1.00 91.25 101 LEU A O 1
ATOM 789 N N . SER A 1 102 ? 7.257 -2.666 1.044 1.00 89.69 102 SER A N 1
ATOM 790 C CA . SER A 1 102 ? 7.125 -3.264 -0.291 1.00 89.69 102 SER A CA 1
ATOM 791 C C . SER A 1 102 ? 6.883 -2.204 -1.373 1.00 89.69 102 SER A C 1
ATOM 793 O O . SER A 1 102 ? 7.554 -2.203 -2.401 1.00 89.69 102 SER A O 1
ATOM 795 N N . ALA A 1 103 ? 5.967 -1.266 -1.132 1.00 87.44 103 ALA A N 1
ATOM 796 C CA . ALA A 1 103 ? 5.590 -0.223 -2.083 1.00 87.44 103 ALA A CA 1
ATOM 797 C C . ALA A 1 103 ? 6.705 0.803 -2.349 1.00 87.44 103 ALA A C 1
ATOM 799 O O . ALA A 1 103 ? 6.673 1.461 -3.382 1.00 87.44 103 ALA A O 1
ATOM 800 N N . LEU A 1 104 ? 7.686 0.931 -1.449 1.00 86.88 104 LEU A N 1
ATOM 801 C CA . LEU A 1 104 ? 8.879 1.764 -1.638 1.00 86.88 104 LEU A CA 1
ATOM 802 C C . LEU A 1 104 ? 10.062 0.968 -2.212 1.00 86.88 104 LEU A C 1
ATOM 804 O O . LEU A 1 104 ? 10.807 1.475 -3.050 1.00 86.88 104 LEU A O 1
ATOM 808 N N . LEU A 1 105 ? 10.223 -0.287 -1.787 1.00 89.00 105 LEU A N 1
ATOM 809 C CA . LEU A 1 105 ? 11.319 -1.159 -2.204 1.00 89.00 105 LEU A CA 1
ATOM 810 C C . LEU A 1 105 ? 11.175 -1.616 -3.657 1.00 89.00 105 LEU A C 1
ATOM 812 O O . LEU A 1 105 ? 12.173 -1.650 -4.369 1.00 89.00 105 LEU A O 1
ATOM 816 N N . LEU A 1 106 ? 9.964 -1.937 -4.121 1.00 87.94 106 LEU A N 1
ATOM 817 C CA . LEU A 1 106 ? 9.743 -2.412 -5.492 1.00 87.94 106 LEU A CA 1
ATOM 818 C C . LEU A 1 106 ? 10.082 -1.350 -6.555 1.00 87.94 106 LEU A C 1
ATOM 820 O O . LEU A 1 106 ? 10.872 -1.664 -7.447 1.00 87.94 106 LEU A O 1
ATOM 824 N N . PRO A 1 107 ? 9.610 -0.089 -6.451 1.00 82.94 107 PRO A N 1
ATOM 825 C CA . PRO A 1 107 ? 10.074 0.974 -7.338 1.00 82.94 107 PRO A CA 1
ATOM 826 C C . PRO A 1 107 ? 11.592 1.162 -7.283 1.00 82.94 107 PRO A C 1
ATOM 828 O O . PRO A 1 107 ? 12.244 1.351 -8.310 1.00 82.94 107 PRO A O 1
ATOM 831 N N . TRP A 1 108 ? 12.177 1.131 -6.081 1.00 84.19 108 TRP A N 1
ATOM 832 C CA . TRP A 1 108 ? 13.619 1.296 -5.920 1.00 84.19 108 TRP A CA 1
ATOM 833 C C . TRP A 1 108 ? 14.402 0.173 -6.618 1.00 84.19 108 TRP A C 1
ATOM 835 O O . TRP A 1 108 ? 15.379 0.451 -7.316 1.00 84.19 108 TRP A O 1
ATOM 845 N N . LEU A 1 109 ? 13.952 -1.081 -6.497 1.00 86.62 109 LEU A N 1
ATOM 846 C CA . LEU A 1 109 ? 14.521 -2.225 -7.215 1.00 86.62 109 LEU A CA 1
ATOM 847 C C . LEU A 1 109 ? 14.377 -2.074 -8.730 1.00 86.62 109 LEU A C 1
ATOM 849 O O . LEU A 1 109 ? 15.318 -2.373 -9.461 1.00 86.62 109 LEU A O 1
ATOM 853 N N . GLU A 1 110 ? 13.236 -1.578 -9.205 1.00 84.88 110 GLU A N 1
ATOM 854 C CA . GLU A 1 110 ? 13.020 -1.322 -10.628 1.00 84.88 110 GLU A CA 1
ATOM 855 C C . GLU A 1 110 ? 14.043 -0.323 -11.171 1.00 84.88 110 GLU A C 1
ATOM 857 O O . GLU A 1 110 ? 14.760 -0.612 -12.133 1.00 84.88 110 GLU A O 1
ATOM 862 N N . ARG A 1 111 ? 14.180 0.822 -10.490 1.00 78.75 111 ARG A N 1
ATOM 863 C CA . ARG A 1 111 ? 15.088 1.899 -10.899 1.00 78.75 111 ARG A CA 1
ATOM 864 C C . ARG A 1 111 ? 16.567 1.525 -10.816 1.00 78.75 111 ARG A C 1
ATOM 866 O O . ARG A 1 111 ? 17.377 2.088 -11.547 1.00 78.75 111 ARG A O 1
ATOM 873 N N . THR A 1 112 ? 16.938 0.605 -9.928 1.00 81.00 112 THR A N 1
ATOM 874 C CA . THR A 1 112 ? 18.345 0.236 -9.702 1.00 81.00 112 THR A CA 1
ATOM 875 C C . THR A 1 112 ? 18.773 -1.010 -10.468 1.00 81.00 112 THR A C 1
ATOM 877 O O . THR A 1 112 ? 19.834 -1.000 -11.094 1.00 81.00 112 THR A O 1
ATOM 880 N N . LEU A 1 113 ? 17.972 -2.077 -10.432 1.00 84.50 113 LEU A N 1
ATOM 881 C CA . LEU A 1 113 ? 18.312 -3.380 -11.001 1.00 84.50 113 LEU A CA 1
ATOM 882 C C . LEU A 1 113 ? 17.612 -3.621 -12.333 1.00 84.50 113 LEU A C 1
ATOM 884 O O . LEU A 1 113 ? 18.285 -3.960 -13.305 1.00 84.50 113 LEU A O 1
ATOM 888 N N . CYS A 1 114 ? 16.292 -3.433 -12.405 1.00 85.00 114 CYS A N 1
ATOM 889 C CA . CYS A 1 114 ? 15.528 -3.804 -13.599 1.00 85.00 114 CYS A CA 1
ATOM 890 C C . CYS A 1 114 ? 15.936 -2.984 -14.819 1.00 85.00 114 CYS A C 1
ATOM 892 O O . CYS A 1 114 ? 16.219 -3.566 -15.857 1.00 85.00 114 CYS A O 1
ATOM 894 N N . ILE A 1 115 ? 16.098 -1.666 -14.675 1.00 82.62 115 ILE A N 1
ATOM 895 C CA . ILE A 1 115 ? 16.565 -0.801 -15.770 1.00 82.62 115 ILE A CA 1
ATOM 896 C C . ILE A 1 115 ? 17.919 -1.269 -16.330 1.00 82.62 115 ILE A C 1
ATOM 898 O O . ILE A 1 115 ? 18.120 -1.313 -17.545 1.00 82.62 115 ILE A O 1
ATOM 902 N N . ARG A 1 116 ? 18.849 -1.673 -15.455 1.00 84.19 116 ARG A N 1
ATOM 903 C CA . ARG A 1 116 ? 20.161 -2.192 -15.872 1.00 84.19 116 ARG A CA 1
ATOM 904 C C . ARG A 1 116 ? 20.041 -3.550 -16.558 1.00 84.19 116 ARG A C 1
ATOM 906 O O . ARG A 1 116 ? 20.699 -3.780 -17.569 1.00 84.19 116 ARG A O 1
ATOM 913 N N . LEU A 1 117 ? 19.195 -4.434 -16.031 1.00 86.06 117 LEU A N 1
ATOM 914 C CA . LEU A 1 117 ? 18.910 -5.732 -16.640 1.00 86.06 117 LEU A CA 1
ATOM 915 C C . LEU A 1 117 ? 18.286 -5.564 -18.028 1.00 86.06 117 LEU A C 1
ATOM 917 O O . LEU A 1 117 ? 18.714 -6.230 -18.964 1.00 86.06 117 LEU A O 1
ATOM 921 N N . TRP A 1 118 ? 17.340 -4.644 -18.198 1.00 86.25 118 TRP A N 1
ATOM 922 C CA . TRP A 1 118 ? 16.721 -4.366 -19.492 1.00 86.25 118 TRP A CA 1
ATOM 923 C C . TRP A 1 118 ? 17.734 -3.856 -20.516 1.00 86.25 118 TRP A C 1
ATOM 925 O O . TRP A 1 118 ? 17.739 -4.343 -21.644 1.00 86.25 118 TRP A O 1
ATOM 935 N N . ALA A 1 119 ? 18.641 -2.953 -20.123 1.00 82.12 119 ALA A N 1
ATOM 936 C CA . ALA A 1 119 ? 19.717 -2.481 -21.000 1.00 82.12 119 ALA A CA 1
ATOM 937 C C . ALA A 1 119 ? 20.621 -3.632 -21.472 1.00 82.12 119 ALA A C 1
ATOM 939 O O . ALA A 1 119 ? 20.924 -3.737 -22.662 1.00 82.12 119 ALA A O 1
ATOM 940 N N . LEU A 1 120 ? 20.990 -4.534 -20.553 1.00 84.56 120 LEU A N 1
ATOM 941 C CA . LEU A 1 120 ? 21.769 -5.732 -20.870 1.00 84.56 120 LEU A CA 1
ATOM 942 C C . LEU A 1 120 ? 21.020 -6.660 -21.835 1.00 84.56 120 LEU A C 1
ATOM 944 O O . LEU A 1 120 ? 21.597 -7.105 -22.828 1.00 84.56 120 LEU A O 1
ATOM 948 N N . LEU A 1 121 ? 19.735 -6.927 -21.580 1.00 85.38 121 LEU A N 1
ATOM 949 C CA . LEU A 1 121 ? 18.900 -7.783 -22.431 1.00 85.38 121 LEU A CA 1
ATOM 950 C C . LEU A 1 121 ? 18.717 -7.191 -23.837 1.00 85.38 121 LEU A C 1
ATOM 952 O O . LEU A 1 121 ? 18.788 -7.922 -24.825 1.00 85.38 121 LEU A O 1
ATOM 956 N N . ALA A 1 122 ? 18.572 -5.869 -23.935 1.00 82.44 122 ALA A N 1
ATOM 957 C CA . ALA A 1 122 ? 18.473 -5.137 -25.195 1.00 82.44 122 ALA A CA 1
ATOM 958 C C . ALA A 1 122 ? 19.823 -4.975 -25.928 1.00 82.44 122 ALA A C 1
ATOM 960 O O . ALA A 1 122 ? 19.851 -4.443 -27.037 1.00 82.44 122 ALA A O 1
ATOM 961 N N . ARG A 1 123 ? 20.941 -5.442 -25.343 1.00 82.62 123 ARG A N 1
ATOM 962 C CA . ARG A 1 123 ? 22.322 -5.274 -25.847 1.00 82.62 123 ARG A CA 1
ATOM 963 C C . ARG A 1 123 ? 22.734 -3.810 -26.031 1.00 82.62 123 ARG A C 1
ATOM 965 O O . ARG A 1 123 ? 23.469 -3.473 -26.958 1.00 82.62 123 ARG A O 1
ATOM 972 N N . ARG A 1 124 ? 22.260 -2.943 -25.140 1.00 80.00 124 ARG A N 1
ATOM 973 C CA . ARG A 1 124 ? 22.571 -1.512 -25.123 1.00 80.00 124 ARG A CA 1
ATOM 974 C C . ARG A 1 124 ? 23.661 -1.246 -24.068 1.00 80.00 124 ARG A C 1
ATOM 976 O O . ARG A 1 124 ? 23.688 -1.930 -23.045 1.00 80.00 124 ARG A O 1
ATOM 983 N N . PRO A 1 125 ? 24.559 -0.263 -24.273 1.00 78.81 125 PRO A N 1
ATOM 984 C CA . PRO A 1 125 ? 25.638 0.053 -23.329 1.00 78.81 125 PRO A CA 1
ATOM 985 C C . PRO A 1 125 ? 25.132 0.599 -21.981 1.00 78.81 125 PRO A C 1
ATOM 987 O O . PRO A 1 125 ? 25.873 0.613 -21.002 1.00 78.81 125 PRO A O 1
ATOM 990 N N . GLY A 1 126 ? 23.871 1.028 -21.911 1.00 77.56 126 GLY A N 1
ATOM 991 C CA . GLY A 1 126 ? 23.228 1.531 -20.704 1.00 77.56 126 GLY A CA 1
ATOM 992 C C . GLY A 1 126 ? 21.784 1.955 -20.968 1.00 77.56 126 GLY A C 1
ATOM 993 O O . GLY A 1 126 ? 21.260 1.742 -22.064 1.00 77.56 126 GLY A O 1
ATOM 994 N N . ALA A 1 127 ? 21.155 2.565 -19.965 1.00 73.88 127 ALA A N 1
ATOM 995 C CA . ALA A 1 127 ? 19.805 3.111 -20.049 1.00 73.88 127 ALA A CA 1
ATOM 996 C C . ALA A 1 127 ? 19.766 4.557 -19.544 1.00 73.88 127 ALA A C 1
ATOM 998 O O . ALA A 1 127 ? 20.462 4.896 -18.584 1.00 73.88 127 ALA A O 1
ATOM 999 N N . ALA A 1 128 ? 18.933 5.381 -20.173 1.00 71.50 128 ALA A N 1
ATOM 1000 C CA . ALA A 1 128 ? 18.660 6.756 -19.784 1.00 71.50 128 ALA A CA 1
ATOM 1001 C C . ALA A 1 128 ? 17.182 6.895 -19.399 1.00 71.50 128 ALA A C 1
ATOM 1003 O O . ALA A 1 128 ? 16.297 6.520 -20.172 1.00 71.50 128 ALA A O 1
ATOM 1004 N N . VAL A 1 129 ? 16.930 7.426 -18.200 1.00 70.69 129 VAL A N 1
ATOM 1005 C CA . VAL A 1 129 ? 15.576 7.704 -17.706 1.00 70.69 129 VAL A CA 1
ATOM 1006 C C . VAL A 1 129 ? 15.153 9.094 -18.172 1.00 70.69 129 VAL A C 1
ATOM 1008 O O . VAL A 1 129 ? 15.841 10.075 -17.897 1.00 70.69 129 VAL A O 1
ATOM 1011 N N . MET A 1 130 ? 14.034 9.160 -18.881 1.00 65.50 130 MET A N 1
ATOM 1012 C CA . MET A 1 130 ? 13.426 10.366 -19.431 1.00 65.50 130 MET A CA 1
ATOM 1013 C C . MET A 1 130 ? 12.276 10.788 -18.512 1.00 65.50 130 MET A C 1
ATOM 1015 O O . MET A 1 130 ? 11.328 10.030 -18.312 1.00 65.50 130 MET A O 1
ATOM 1019 N N . VAL A 1 131 ? 12.369 11.984 -17.932 1.00 58.34 131 VAL A N 1
ATOM 1020 C CA . VAL A 1 131 ? 11.346 12.563 -17.047 1.00 58.34 131 VAL A CA 1
ATOM 1021 C C . VAL A 1 131 ? 10.447 13.482 -17.885 1.00 58.34 131 VAL A C 1
ATOM 1023 O O . VAL A 1 131 ? 10.967 14.262 -18.673 1.00 58.34 131 VAL A O 1
ATOM 1026 N N . GLU A 1 132 ? 9.119 13.380 -17.729 1.00 52.56 132 GLU A N 1
ATOM 1027 C CA . GLU A 1 132 ? 8.114 14.220 -18.424 1.00 52.56 132 GLU A CA 1
ATOM 1028 C C . GLU A 1 132 ? 8.062 14.079 -19.964 1.00 52.56 132 GLU A C 1
ATOM 1030 O O . GLU A 1 132 ? 8.027 15.070 -20.688 1.00 52.56 132 GLU A O 1
ATOM 1035 N N . ALA A 1 133 ? 7.971 12.856 -20.497 1.00 45.34 133 ALA A N 1
ATOM 1036 C CA . ALA A 1 133 ? 7.626 12.653 -21.911 1.00 45.34 133 ALA A CA 1
ATOM 1037 C C . ALA A 1 133 ? 6.165 12.178 -22.057 1.00 45.34 133 ALA A C 1
ATOM 1039 O O . ALA A 1 133 ? 5.907 10.976 -22.087 1.00 45.34 133 ALA A O 1
ATOM 1040 N N . PRO A 1 134 ? 5.165 13.079 -22.130 1.00 39.72 134 PRO A N 1
ATOM 1041 C CA . PRO A 1 134 ? 3.814 12.677 -22.484 1.00 39.72 134 PRO A CA 1
ATOM 1042 C C . PRO A 1 134 ? 3.777 12.359 -23.984 1.00 39.72 134 PRO A C 1
ATOM 1044 O O . PRO A 1 134 ? 3.901 13.254 -24.816 1.00 39.72 134 PRO A O 1
ATOM 1047 N N . GLY A 1 135 ? 3.607 11.085 -24.342 1.00 45.22 135 GLY A N 1
ATOM 1048 C CA . GLY A 1 135 ? 3.246 10.684 -25.707 1.00 45.22 135 GLY A CA 1
ATOM 1049 C C . GLY A 1 135 ? 4.206 11.152 -26.809 1.00 45.22 135 GLY A C 1
ATOM 1050 O O . GLY A 1 135 ? 3.745 11.572 -27.868 1.00 45.22 135 GLY A O 1
ATOM 1051 N N . GLY A 1 136 ? 5.521 11.083 -26.580 1.00 48.06 136 GLY A N 1
ATOM 1052 C CA . GLY A 1 136 ? 6.511 11.236 -27.653 1.00 48.06 136 GLY A CA 1
ATOM 1053 C C . GLY A 1 136 ? 6.955 12.658 -28.038 1.00 48.06 136 GLY A C 1
ATOM 1054 O O . GLY A 1 136 ? 7.543 12.821 -29.101 1.00 48.06 136 GLY A O 1
ATOM 1055 N N . GLY A 1 137 ? 6.770 13.696 -27.219 1.00 49.50 137 GLY A N 1
ATOM 1056 C CA . GLY A 1 137 ? 7.372 15.025 -27.465 1.00 49.50 137 GLY A CA 1
ATOM 1057 C C . GLY A 1 137 ? 7.757 15.686 -26.141 1.00 49.50 137 GLY A C 1
ATOM 1058 O O . GLY A 1 137 ? 6.982 15.620 -25.201 1.00 49.50 137 GLY A O 1
ATOM 1059 N N . GLN A 1 138 ? 8.940 16.269 -25.921 1.00 42.56 138 GLN A N 1
ATOM 1060 C CA . GLN A 1 138 ? 9.748 17.156 -26.773 1.00 42.56 138 GLN A CA 1
ATOM 1061 C C . GLN A 1 138 ? 11.260 16.816 -26.792 1.00 42.56 138 GLN A C 1
ATOM 1063 O O . GLN A 1 138 ? 12.072 17.643 -27.188 1.00 42.56 138 GLN A O 1
ATOM 1068 N N . LEU A 1 139 ? 11.656 15.598 -26.406 1.00 45.84 139 LEU A N 1
ATOM 1069 C CA . LEU A 1 139 ? 13.043 15.098 -26.512 1.00 45.84 139 LEU A CA 1
ATOM 1070 C C . LEU A 1 139 ? 13.239 14.154 -27.712 1.00 45.84 139 LEU A C 1
ATOM 1072 O O . LEU A 1 139 ? 14.129 13.306 -27.725 1.00 45.84 139 LEU A O 1
ATOM 1076 N N . TRP A 1 140 ? 12.417 14.319 -28.752 1.00 48.59 140 TRP A N 1
ATOM 1077 C CA . TRP A 1 140 ? 12.618 13.728 -30.081 1.00 48.59 140 TRP A CA 1
ATOM 1078 C C . TRP A 1 140 ? 13.744 14.463 -30.823 1.00 48.59 140 TRP A C 1
ATOM 1080 O O . TRP A 1 140 ? 13.611 14.840 -31.982 1.00 48.59 140 TRP A O 1
ATOM 1090 N N . ASP A 1 141 ? 14.844 14.734 -30.126 1.00 48.44 141 ASP A N 1
ATOM 1091 C CA . ASP A 1 141 ? 16.035 15.283 -30.739 1.00 48.44 141 ASP A CA 1
ATOM 1092 C C . ASP A 1 141 ? 16.928 14.087 -31.116 1.00 48.44 141 ASP A C 1
ATOM 1094 O O . ASP A 1 141 ? 17.511 13.447 -30.232 1.00 48.44 141 ASP A O 1
ATOM 1098 N N . PRO A 1 142 ? 17.002 13.703 -32.405 1.00 51.53 142 PRO A N 1
ATOM 1099 C CA . PRO A 1 142 ? 17.832 12.585 -32.860 1.00 51.53 142 PRO A CA 1
ATOM 1100 C C . PRO A 1 142 ? 19.325 12.782 -32.542 1.00 51.53 142 PRO A C 1
ATOM 1102 O O . PRO A 1 142 ? 20.100 11.834 -32.623 1.00 51.53 142 PRO A O 1
ATOM 1105 N N . SER A 1 143 ? 19.733 13.981 -32.114 1.00 50.69 143 SER A N 1
ATOM 1106 C CA . SER A 1 143 ? 21.068 14.266 -31.584 1.00 50.69 143 SER A CA 1
ATOM 1107 C C . SER A 1 143 ? 21.391 13.565 -30.250 1.00 50.69 143 SER A C 1
ATOM 1109 O O . SER A 1 143 ? 22.568 13.391 -29.934 1.00 50.69 143 SER A O 1
ATOM 1111 N N . TYR A 1 144 ? 20.387 13.093 -29.497 1.00 51.62 144 TYR A N 1
ATOM 1112 C CA . TYR A 1 144 ? 20.562 12.307 -28.263 1.00 51.62 144 TYR A CA 1
ATOM 1113 C C . TYR A 1 144 ? 20.574 10.787 -28.481 1.00 51.62 144 TYR A C 1
ATOM 1115 O O . TYR A 1 144 ? 20.580 10.022 -27.507 1.00 51.62 144 TYR A O 1
ATOM 1123 N N . ASP A 1 145 ? 20.612 10.325 -29.735 1.00 57.06 145 ASP A N 1
ATOM 1124 C CA . ASP A 1 145 ? 20.624 8.903 -30.076 1.00 57.06 145 ASP A CA 1
ATOM 1125 C C . ASP A 1 145 ? 22.003 8.263 -29.841 1.00 57.06 145 ASP A C 1
ATOM 1127 O O . ASP A 1 145 ? 22.731 7.840 -30.731 1.00 57.06 145 ASP A O 1
ATOM 1131 N N . THR A 1 146 ? 22.377 8.207 -28.568 1.00 58.94 146 THR A N 1
ATOM 1132 C CA . THR A 1 146 ? 23.628 7.641 -28.045 1.00 58.94 146 THR A CA 1
ATOM 1133 C C . THR A 1 146 ? 23.624 6.107 -28.026 1.00 58.94 146 THR A C 1
ATOM 1135 O O . THR A 1 146 ? 24.534 5.484 -27.480 1.00 58.94 146 THR A O 1
ATOM 1138 N N . GLY A 1 147 ? 22.587 5.474 -28.586 1.00 65.38 147 GLY A N 1
ATOM 1139 C CA . GLY A 1 147 ? 22.395 4.029 -28.547 1.00 65.38 147 GLY A CA 1
ATOM 1140 C C . GLY A 1 147 ? 22.056 3.481 -27.157 1.00 65.38 147 GLY A C 1
ATOM 1141 O O . GLY A 1 147 ? 22.171 2.275 -26.966 1.00 65.38 147 GLY A O 1
ATOM 1142 N N . LEU A 1 148 ? 21.660 4.326 -26.197 1.00 72.50 148 LEU A N 1
ATOM 1143 C CA . LEU A 1 148 ? 21.186 3.939 -24.861 1.00 72.50 148 LEU A CA 1
ATOM 1144 C C . LEU A 1 148 ? 19.703 3.529 -24.887 1.00 72.50 148 LEU A C 1
ATOM 1146 O O . LEU A 1 148 ? 18.920 4.043 -25.682 1.00 72.50 148 LEU A O 1
ATOM 1150 N N . LEU A 1 149 ? 19.305 2.627 -23.986 1.00 73.69 149 LEU A N 1
ATOM 1151 C CA . LEU A 1 149 ? 17.901 2.250 -23.801 1.00 73.69 149 LEU A CA 1
ATOM 1152 C C . LEU A 1 149 ? 17.121 3.420 -23.182 1.00 73.69 149 LEU A C 1
ATOM 1154 O O . LEU A 1 149 ? 17.470 3.888 -22.097 1.00 73.69 149 LEU A O 1
ATOM 1158 N N . ARG A 1 150 ? 16.067 3.883 -23.856 1.00 72.81 150 ARG A N 1
ATOM 1159 C CA . ARG A 1 150 ? 15.236 4.998 -23.384 1.00 72.81 150 ARG A CA 1
ATOM 1160 C C . ARG A 1 150 ? 14.113 4.477 -22.503 1.00 72.81 150 ARG A C 1
ATOM 1162 O O . ARG A 1 150 ? 13.360 3.589 -22.899 1.00 72.81 150 ARG A O 1
ATOM 1169 N N . VAL A 1 151 ? 14.008 5.036 -21.307 1.00 73.06 151 VAL A N 1
ATOM 1170 C CA . VAL A 1 151 ? 13.046 4.596 -20.304 1.00 73.06 151 VAL A CA 1
ATOM 1171 C C . VAL A 1 151 ? 12.237 5.808 -19.843 1.00 73.06 151 VAL A C 1
ATOM 1173 O O . VAL A 1 151 ? 12.7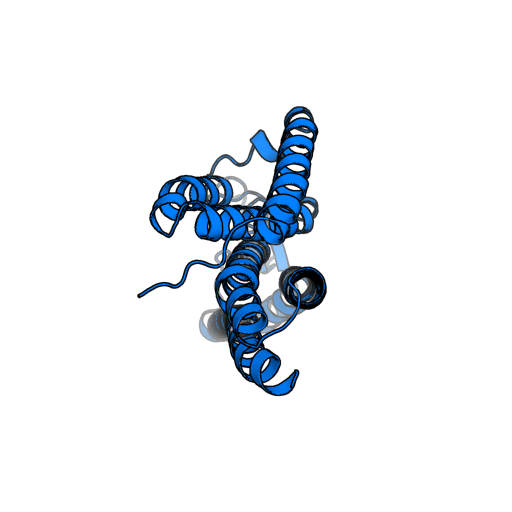94 6.724 -19.252 1.00 73.06 151 VAL A O 1
ATOM 1176 N N . GLU A 1 152 ? 10.943 5.839 -20.134 1.00 71.00 152 GLU A N 1
ATOM 1177 C CA . GLU A 1 152 ? 10.028 6.915 -19.754 1.00 71.00 152 GLU A CA 1
ATOM 1178 C C . GLU A 1 152 ? 9.553 6.760 -18.312 1.00 71.00 152 GLU A C 1
ATOM 1180 O O . GLU A 1 152 ? 9.074 5.703 -17.905 1.00 71.00 152 GLU A O 1
ATOM 1185 N N . ASP A 1 153 ? 9.642 7.840 -17.546 1.00 67.38 153 ASP A N 1
ATOM 1186 C CA . ASP A 1 153 ? 9.026 7.957 -16.232 1.00 67.38 153 ASP A CA 1
ATOM 1187 C C . ASP A 1 153 ? 7.772 8.830 -16.323 1.00 67.38 153 ASP A C 1
ATOM 1189 O O . ASP A 1 153 ? 7.737 9.822 -17.053 1.00 67.38 153 ASP A O 1
ATOM 1193 N N . PHE A 1 154 ? 6.756 8.519 -15.521 1.00 57.69 154 PHE A N 1
ATOM 1194 C CA . PHE A 1 154 ? 5.455 9.202 -15.494 1.00 57.69 154 PHE A CA 1
ATOM 1195 C C . PHE A 1 154 ? 5.514 10.678 -15.038 1.00 57.69 154 PHE A C 1
ATOM 1197 O O . PHE A 1 154 ? 4.484 11.261 -14.711 1.00 57.69 154 PHE A O 1
ATOM 1204 N N . GLY A 1 155 ? 6.695 11.299 -14.959 1.00 50.38 155 GLY A N 1
ATOM 1205 C CA . GLY A 1 155 ? 6.859 12.716 -14.610 1.00 50.38 155 GLY A CA 1
ATOM 1206 C C . GLY A 1 155 ? 6.482 13.061 -13.165 1.00 50.38 155 GLY A C 1
ATOM 1207 O O . GLY A 1 155 ? 6.602 14.207 -12.737 1.00 50.38 155 GLY A O 1
ATOM 1208 N N . LEU A 1 156 ? 6.067 12.079 -12.359 1.00 52.44 156 LEU A N 1
ATOM 1209 C CA . LEU A 1 156 ? 5.961 12.245 -10.918 1.00 52.44 156 LEU A CA 1
ATOM 1210 C C . LEU A 1 156 ? 7.375 12.178 -10.334 1.00 52.44 156 LEU A C 1
ATOM 1212 O O . LEU A 1 156 ? 7.770 11.186 -9.721 1.00 52.44 156 LEU A O 1
ATOM 1216 N N . ASP A 1 157 ? 8.107 13.288 -10.451 1.00 52.91 157 ASP A N 1
ATOM 1217 C CA . ASP A 1 157 ? 9.380 13.590 -9.769 1.00 52.91 157 ASP A CA 1
ATOM 1218 C C . ASP A 1 157 ? 9.203 13.735 -8.236 1.00 52.91 157 ASP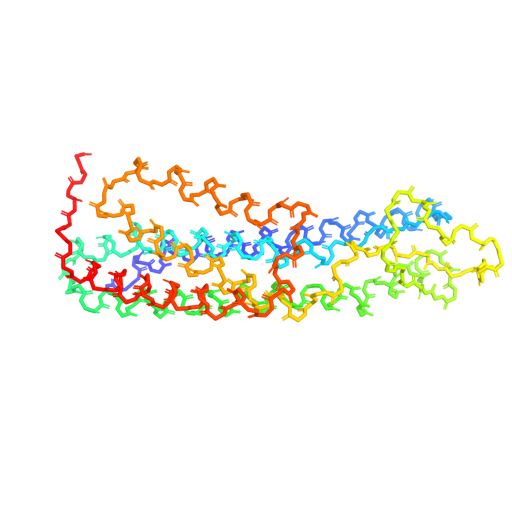 A C 1
ATOM 1220 O O . ASP A 1 157 ? 9.849 14.494 -7.516 1.00 52.91 157 ASP A O 1
ATOM 1224 N N . VAL A 1 158 ? 8.212 13.015 -7.720 1.00 58.66 158 VAL A N 1
ATOM 1225 C CA . VAL A 1 158 ? 7.535 13.219 -6.453 1.00 58.66 158 VAL A CA 1
ATOM 1226 C C . VAL A 1 158 ? 7.611 11.940 -5.622 1.00 58.66 158 VAL A C 1
ATOM 1228 O O . VAL A 1 158 ? 6.717 11.592 -4.856 1.00 58.66 158 VAL A O 1
ATOM 1231 N N . TRP A 1 159 ? 8.723 11.221 -5.761 1.00 62.38 159 TRP A N 1
ATOM 1232 C CA . TRP A 1 159 ? 9.043 10.044 -4.953 1.00 62.38 159 TRP A CA 1
ATOM 1233 C C . TRP A 1 159 ? 9.074 10.349 -3.458 1.00 62.38 159 TRP A C 1
ATOM 1235 O O . TRP A 1 159 ? 8.741 9.497 -2.639 1.00 62.38 159 TRP A O 1
ATOM 1245 N N . TRP A 1 160 ? 9.384 11.593 -3.099 1.00 66.56 160 TRP A N 1
ATOM 1246 C CA . TRP A 1 160 ? 9.294 12.086 -1.730 1.00 66.56 160 TRP A CA 1
ATOM 1247 C C . TRP A 1 160 ? 7.847 12.154 -1.198 1.00 66.56 160 TRP A C 1
ATOM 1249 O O . TRP A 1 160 ? 7.661 12.116 0.017 1.00 66.56 160 TRP A O 1
ATOM 1259 N N . LEU A 1 161 ? 6.818 12.182 -2.061 1.00 73.88 161 LEU A N 1
ATOM 1260 C CA . LEU A 1 161 ? 5.407 12.072 -1.654 1.00 73.88 161 LEU A CA 1
ATOM 1261 C C . LEU A 1 161 ? 4.905 10.630 -1.550 1.00 73.88 161 LEU A C 1
ATOM 1263 O O . LEU A 1 161 ? 3.835 10.429 -0.982 1.00 73.88 161 LEU A O 1
ATOM 1267 N N . ALA A 1 162 ? 5.643 9.621 -2.022 1.00 78.00 162 ALA A N 1
ATOM 1268 C CA . ALA A 1 162 ? 5.263 8.216 -1.849 1.00 78.00 162 ALA A CA 1
ATOM 1269 C C . ALA A 1 162 ? 4.877 7.857 -0.393 1.00 78.00 162 ALA A C 1
ATOM 1271 O O . ALA A 1 162 ? 3.798 7.291 -0.198 1.00 78.00 162 ALA A O 1
ATOM 1272 N N . PRO A 1 163 ? 5.649 8.233 0.652 1.00 82.50 163 PRO A N 1
ATOM 1273 C CA . PRO A 1 163 ? 5.232 8.003 2.037 1.00 82.50 163 PRO A CA 1
ATOM 1274 C C . PRO A 1 163 ? 3.955 8.764 2.422 1.00 82.50 163 PRO A C 1
ATOM 1276 O O . PRO A 1 163 ? 3.147 8.234 3.183 1.00 82.50 163 PRO A O 1
ATOM 1279 N N . LEU 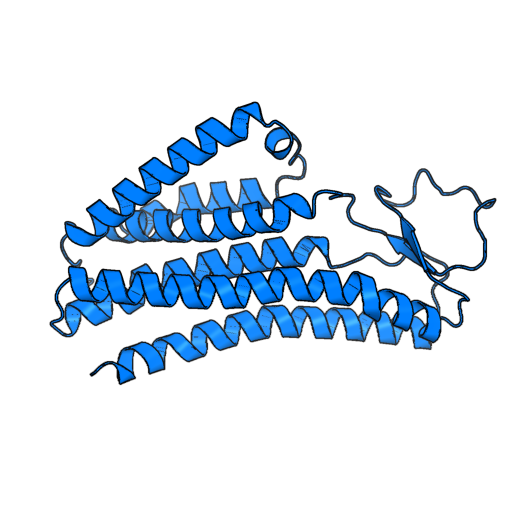A 1 164 ? 3.730 9.969 1.884 1.00 80.75 164 LEU A N 1
ATOM 1280 C CA . LEU A 1 164 ? 2.506 10.733 2.145 1.00 80.75 164 LEU A CA 1
ATOM 1281 C C . LEU A 1 164 ? 1.281 10.063 1.510 1.00 80.75 164 LEU A C 1
ATOM 1283 O O . LEU A 1 164 ? 0.230 10.006 2.139 1.00 80.75 164 LEU A O 1
ATOM 1287 N N . ILE A 1 165 ? 1.418 9.518 0.300 1.00 80.75 165 ILE A N 1
ATOM 1288 C CA . ILE A 1 165 ? 0.356 8.792 -0.412 1.00 80.75 165 ILE A CA 1
ATOM 1289 C C . ILE A 1 165 ? -0.033 7.523 0.363 1.00 80.75 165 ILE A C 1
ATOM 1291 O O . ILE A 1 165 ? -1.219 7.264 0.583 1.00 80.75 165 ILE A O 1
ATOM 1295 N N . LEU A 1 166 ? 0.959 6.769 0.844 1.00 87.50 166 LEU A N 1
ATOM 1296 C CA . LEU A 1 166 ? 0.751 5.580 1.679 1.00 87.50 166 LEU A CA 1
ATOM 1297 C C . LEU A 1 166 ? 0.063 5.932 3.003 1.00 87.50 166 LEU A C 1
ATOM 1299 O O . LEU A 1 166 ? -0.927 5.301 3.383 1.00 87.50 166 LEU A O 1
ATOM 1303 N N . LEU A 1 167 ? 0.544 6.979 3.677 1.00 87.31 167 LEU A N 1
ATOM 1304 C CA . LEU A 1 167 ? -0.042 7.479 4.917 1.00 87.31 167 LEU A CA 1
ATOM 1305 C C . LEU A 1 167 ? -1.477 7.968 4.697 1.00 87.31 167 LEU A C 1
ATOM 1307 O O . LEU A 1 167 ? -2.359 7.643 5.487 1.00 87.31 167 LEU A O 1
ATOM 1311 N N . ALA A 1 168 ? -1.748 8.677 3.603 1.00 83.62 168 ALA A N 1
ATOM 1312 C CA . ALA A 1 168 ? -3.095 9.104 3.252 1.00 83.62 168 ALA A CA 1
ATOM 1313 C C . ALA A 1 168 ? -4.031 7.900 3.081 1.00 83.62 168 ALA A C 1
ATOM 1315 O O . ALA A 1 168 ? -5.109 7.897 3.669 1.00 83.62 168 ALA A O 1
ATOM 1316 N N . GLY A 1 169 ? -3.617 6.854 2.355 1.00 85.25 169 GLY A N 1
ATOM 1317 C CA . GLY A 1 169 ? -4.422 5.639 2.187 1.00 85.25 169 GLY A CA 1
ATOM 1318 C C . GLY A 1 169 ? -4.734 4.921 3.498 1.00 85.25 169 GLY A C 1
ATOM 1319 O O . GLY A 1 169 ? -5.884 4.553 3.740 1.00 85.25 169 GLY A O 1
ATOM 1320 N N . LEU A 1 170 ? -3.746 4.809 4.386 1.00 90.38 170 LEU A N 1
ATOM 1321 C CA . LEU A 1 170 ? -3.925 4.266 5.732 1.00 90.38 170 LEU A CA 1
ATOM 1322 C C . LEU A 1 170 ? -4.942 5.077 6.551 1.00 90.38 170 LEU A C 1
ATOM 1324 O O . LEU A 1 170 ? -5.875 4.516 7.128 1.00 90.38 170 LEU A O 1
ATOM 1328 N N . LEU A 1 171 ? -4.761 6.398 6.614 1.00 88.75 171 LEU A N 1
ATOM 1329 C CA . LEU A 1 171 ? -5.582 7.278 7.444 1.00 88.75 171 LEU A CA 1
ATOM 1330 C C . LEU A 1 171 ? -7.012 7.391 6.928 1.00 88.75 171 LEU A C 1
ATOM 1332 O O . LEU A 1 171 ? -7.957 7.299 7.713 1.00 88.75 171 LEU A O 1
ATOM 1336 N N . LEU A 1 172 ? -7.179 7.538 5.614 1.00 84.81 172 LEU A N 1
ATOM 1337 C CA . LEU A 1 172 ? -8.493 7.527 4.982 1.00 84.81 172 LEU A CA 1
ATOM 1338 C C . LEU A 1 172 ? -9.178 6.181 5.167 1.00 84.81 172 LEU A C 1
ATOM 1340 O O . LEU A 1 172 ? -10.355 6.168 5.511 1.00 84.81 172 LEU A O 1
ATOM 1344 N N . GLY A 1 173 ? -8.458 5.069 5.011 1.00 86.06 173 GLY A N 1
ATOM 1345 C CA . GLY A 1 173 ? -8.996 3.734 5.249 1.00 86.06 173 GLY A CA 1
ATOM 1346 C C . GLY A 1 173 ? -9.485 3.563 6.683 1.00 86.06 173 GLY A C 1
ATOM 1347 O O . GLY A 1 173 ? -10.624 3.158 6.902 1.00 86.06 173 GLY A O 1
ATOM 1348 N N . PHE A 1 174 ? -8.705 3.984 7.675 1.00 88.81 174 PHE A N 1
ATOM 1349 C CA . PHE A 1 174 ? -9.132 3.943 9.072 1.00 88.81 174 PHE A CA 1
ATOM 1350 C C . PHE A 1 174 ? -10.362 4.827 9.349 1.00 88.81 174 PHE A C 1
ATOM 1352 O O . PHE A 1 174 ? -11.344 4.386 9.957 1.00 88.81 174 PHE A O 1
ATOM 1359 N N . LEU A 1 175 ? -10.342 6.067 8.854 1.00 87.56 175 LEU A N 1
ATOM 1360 C CA . LEU A 1 175 ? -11.425 7.032 9.025 1.00 87.56 175 LEU A CA 1
ATOM 1361 C C . LEU A 1 175 ? -12.723 6.522 8.391 1.00 87.56 175 LEU A C 1
ATOM 1363 O O . LEU A 1 175 ? -13.760 6.473 9.056 1.00 87.56 175 LEU A O 1
ATOM 1367 N N . LEU A 1 176 ? -12.670 6.076 7.138 1.00 84.44 176 LEU A N 1
ATOM 1368 C CA . LEU A 1 176 ? -13.820 5.539 6.415 1.00 84.44 176 LEU A CA 1
ATOM 1369 C C . LEU A 1 176 ? -14.385 4.281 7.066 1.00 84.44 176 LEU A C 1
ATOM 1371 O O . LEU A 1 176 ? -15.603 4.102 7.089 1.00 84.44 176 LEU A O 1
ATOM 1375 N N . ALA A 1 177 ? -13.533 3.427 7.630 1.00 85.69 177 ALA A N 1
ATOM 1376 C CA . ALA A 1 177 ? -13.984 2.226 8.317 1.00 85.69 177 ALA A CA 1
ATOM 1377 C C . ALA A 1 177 ? -14.756 2.594 9.590 1.00 85.69 177 ALA A C 1
ATOM 1379 O O . ALA A 1 177 ? -15.848 2.082 9.839 1.00 85.69 177 ALA A O 1
ATOM 1380 N N . SER A 1 178 ? -14.251 3.569 10.349 1.00 84.69 178 SER A N 1
ATOM 1381 C CA . SER A 1 178 ? -14.932 4.076 11.543 1.00 84.69 178 SER A CA 1
ATOM 1382 C C . SER A 1 178 ? -16.270 4.765 11.222 1.00 84.69 178 SER A C 1
ATOM 1384 O O . SER A 1 178 ? -17.253 4.579 11.946 1.00 84.69 178 SER A O 1
ATOM 1386 N N . LEU A 1 179 ? -16.348 5.504 10.104 1.00 84.56 179 LEU A N 1
ATOM 1387 C CA . LEU A 1 179 ? -17.597 6.079 9.596 1.00 84.56 179 LEU A CA 1
ATOM 1388 C C . LEU A 1 179 ? -18.588 4.977 9.224 1.00 84.56 179 LEU A C 1
ATOM 1390 O O . LEU A 1 179 ? -19.743 5.025 9.642 1.00 84.56 179 LEU A O 1
ATOM 1394 N N . THR A 1 180 ? -18.123 3.969 8.488 1.00 83.31 180 THR A N 1
ATOM 1395 C CA . THR A 1 180 ? -18.939 2.837 8.031 1.00 83.31 180 THR A CA 1
ATOM 1396 C C . THR A 1 180 ? -19.490 2.038 9.206 1.00 83.31 180 THR A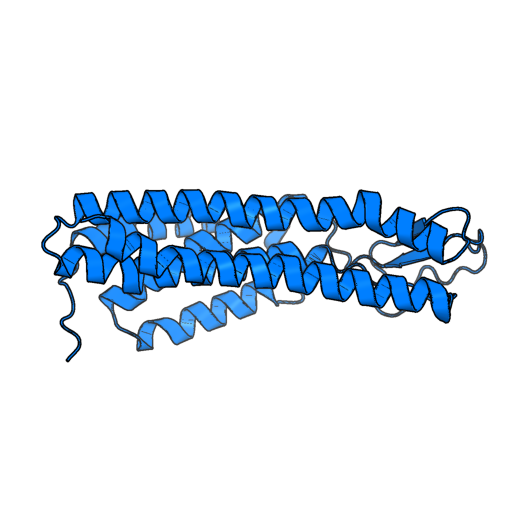 C 1
ATOM 1398 O O . THR A 1 180 ? -20.664 1.672 9.212 1.00 83.31 180 THR A O 1
ATOM 1401 N N . GLN A 1 181 ? -18.700 1.842 10.259 1.00 80.94 181 GLN A N 1
ATOM 1402 C CA . GLN A 1 181 ? -19.181 1.217 11.486 1.00 80.94 181 GLN A CA 1
ATOM 1403 C C . GLN A 1 181 ? -20.277 2.044 12.173 1.00 80.94 181 GLN A C 1
ATOM 1405 O O . GLN A 1 181 ? -21.258 1.483 12.668 1.00 80.94 181 GLN A O 1
ATOM 1410 N N . ARG A 1 182 ? -20.135 3.374 12.207 1.00 81.31 182 ARG A N 1
ATOM 1411 C CA . ARG A 1 182 ? -21.071 4.255 12.916 1.00 81.31 182 ARG A CA 1
ATOM 1412 C C . ARG A 1 182 ? -22.364 4.507 12.147 1.00 81.31 182 ARG A C 1
ATOM 1414 O O . ARG A 1 182 ? -23.437 4.454 12.749 1.00 81.31 182 ARG A O 1
ATOM 1421 N N . PHE A 1 183 ? -22.277 4.783 10.850 1.00 81.12 183 PHE A N 1
ATOM 1422 C CA . PHE A 1 183 ? -23.400 5.213 10.012 1.00 81.12 183 PHE A CA 1
ATOM 1423 C C . PHE A 1 183 ? -23.939 4.094 9.108 1.00 81.12 183 PHE A C 1
ATOM 1425 O O . PHE A 1 183 ? -25.120 4.108 8.761 1.00 81.12 183 PHE A O 1
ATOM 1432 N N . GLY A 1 184 ? -23.157 3.045 8.851 1.00 76.88 184 GLY A N 1
ATOM 1433 C CA . GLY A 1 184 ? -23.535 1.890 8.034 1.00 76.88 184 GLY A CA 1
ATOM 1434 C C . GLY A 1 184 ? -22.924 1.916 6.627 1.00 76.88 184 GLY A C 1
ATOM 1435 O O . GLY A 1 184 ? -22.263 2.878 6.252 1.00 76.88 184 GLY A O 1
ATOM 1436 N N . PRO A 1 185 ? -23.180 0.887 5.801 1.00 73.38 185 PRO A N 1
ATOM 1437 C CA . PRO A 1 185 ? -22.500 0.695 4.513 1.00 73.38 185 PRO A CA 1
ATOM 1438 C C . PRO A 1 185 ? -22.750 1.822 3.500 1.00 73.38 185 PRO A C 1
ATOM 1440 O O . PRO A 1 185 ? -21.928 2.065 2.626 1.00 73.38 185 PRO A O 1
ATOM 1443 N N . ARG A 1 186 ? -23.856 2.568 3.626 1.00 72.62 186 ARG A N 1
ATOM 1444 C CA . ARG A 1 186 ? -24.167 3.691 2.724 1.00 72.62 186 ARG A CA 1
ATOM 1445 C C . ARG A 1 186 ? -23.254 4.903 2.921 1.00 72.62 186 ARG A C 1
ATOM 1447 O O . ARG A 1 186 ? -23.067 5.657 1.972 1.00 72.62 186 ARG A O 1
ATOM 1454 N N . SER A 1 187 ? -22.642 5.079 4.098 1.00 68.81 187 SER A N 1
ATOM 1455 C CA . SER A 1 187 ? -21.703 6.190 4.329 1.00 68.81 187 SER A CA 1
ATOM 1456 C C . SER A 1 187 ? -20.365 6.012 3.605 1.00 68.81 187 SER A C 1
ATOM 1458 O O . SER A 1 187 ? -19.552 6.930 3.603 1.00 68.81 187 SER A O 1
ATOM 1460 N N . TYR A 1 188 ? -20.133 4.842 3.002 1.00 66.62 188 TYR A N 1
ATOM 1461 C CA . TYR A 1 188 ? -18.896 4.484 2.312 1.00 66.62 188 TYR A CA 1
ATOM 1462 C C . TYR A 1 188 ? -18.781 5.080 0.902 1.00 66.62 188 TYR A C 1
ATOM 1464 O O . TYR A 1 188 ? -17.673 5.341 0.442 1.00 66.62 188 TYR A O 1
ATOM 1472 N N . PHE A 1 189 ? -19.903 5.306 0.209 1.00 67.12 189 PHE A N 1
ATOM 1473 C CA . PHE A 1 189 ? -19.890 5.655 -1.218 1.00 67.12 189 PHE A CA 1
ATOM 1474 C C . PHE A 1 189 ? -19.190 6.987 -1.494 1.00 67.12 189 PHE A C 1
ATOM 1476 O O . PHE A 1 189 ? -18.259 7.056 -2.291 1.00 67.12 189 PHE A O 1
ATOM 1483 N N . LEU A 1 190 ? -19.620 8.041 -0.807 1.00 66.06 190 LEU A N 1
ATOM 1484 C CA . LEU A 1 190 ? -19.184 9.407 -1.085 1.00 66.06 190 LEU A CA 1
ATOM 1485 C C . LEU A 1 190 ? -17.684 9.624 -0.805 1.00 66.06 190 LEU A C 1
ATOM 1487 O O . LEU A 1 190 ? -16.990 10.135 -1.684 1.00 66.06 190 LEU A O 1
ATOM 1491 N N . PRO A 1 191 ? -17.131 9.190 0.345 1.00 68.06 191 PRO A N 1
ATOM 1492 C CA . PRO A 1 191 ? -15.727 9.447 0.640 1.00 68.06 191 PRO A CA 1
ATOM 1493 C C . PRO A 1 191 ? -14.782 8.457 -0.062 1.00 68.06 191 PRO A C 1
ATOM 1495 O O . PRO A 1 191 ? -13.635 8.811 -0.317 1.00 68.06 191 PRO A O 1
ATOM 1498 N N . SER A 1 192 ? -15.250 7.264 -0.456 1.00 67.75 192 SER A N 1
ATOM 1499 C CA . SER A 1 192 ? -14.463 6.341 -1.294 1.00 67.75 192 SER A CA 1
ATOM 1500 C C . SER A 1 192 ? -14.312 6.846 -2.728 1.00 67.75 192 SER A C 1
ATOM 1502 O O . SER A 1 192 ? -13.226 6.765 -3.297 1.00 67.75 192 SER A O 1
ATOM 1504 N N . ILE A 1 193 ? -15.374 7.424 -3.300 1.00 70.38 193 ILE A N 1
ATOM 1505 C CA . ILE A 1 193 ? -15.308 8.087 -4.612 1.00 70.38 193 ILE A CA 1
ATOM 1506 C C . ILE A 1 193 ? -14.376 9.299 -4.541 1.00 70.38 193 ILE A C 1
ATOM 1508 O O . ILE A 1 193 ? -13.535 9.476 -5.419 1.00 70.38 193 ILE A O 1
ATOM 1512 N N . LEU A 1 194 ? -14.473 10.095 -3.472 1.00 68.69 194 LEU A N 1
ATOM 1513 C CA . LEU A 1 194 ? -13.582 11.233 -3.246 1.00 68.69 194 LEU A CA 1
ATOM 1514 C C . LEU A 1 194 ? -12.112 10.792 -3.138 1.00 68.69 194 LEU A C 1
ATOM 1516 O O . LEU A 1 194 ? -11.239 11.422 -3.723 1.00 68.69 194 LEU A O 1
ATOM 1520 N N . TYR A 1 195 ? -11.834 9.687 -2.443 1.00 66.81 195 TYR A N 1
ATOM 1521 C CA . TYR A 1 195 ? -10.489 9.121 -2.323 1.00 66.81 195 TYR A CA 1
ATOM 1522 C C . TYR A 1 195 ? -9.921 8.644 -3.666 1.00 66.81 195 TYR A C 1
ATOM 1524 O O . TYR A 1 195 ? -8.797 9.003 -4.017 1.00 66.81 195 TYR A O 1
ATOM 1532 N N . LEU A 1 196 ? -10.706 7.892 -4.447 1.00 69.31 196 LEU A N 1
ATOM 1533 C CA . LEU A 1 196 ? -10.305 7.459 -5.789 1.00 69.31 196 LEU A CA 1
ATOM 1534 C C . LEU A 1 196 ? -10.049 8.661 -6.704 1.00 69.31 196 LEU A C 1
ATOM 1536 O O . LEU A 1 196 ? -9.052 8.686 -7.419 1.00 69.31 196 LEU A O 1
ATOM 1540 N N . TYR A 1 197 ? -10.894 9.690 -6.630 1.00 67.75 197 TYR A N 1
ATOM 1541 C CA . TYR A 1 197 ? -10.699 10.926 -7.382 1.00 67.75 197 TYR A CA 1
ATOM 1542 C C . TYR A 1 197 ? -9.406 11.652 -6.985 1.00 67.75 197 TYR A C 1
ATOM 1544 O O . TYR A 1 197 ? -8.673 12.106 -7.856 1.00 67.75 197 TYR A O 1
ATOM 1552 N N . LEU A 1 198 ? -9.077 11.727 -5.692 1.00 64.31 198 LEU A N 1
ATOM 1553 C CA . LEU A 1 198 ? -7.854 12.384 -5.214 1.00 64.31 198 LEU A CA 1
ATOM 1554 C C . LEU A 1 198 ? -6.572 11.645 -5.630 1.00 64.31 198 LEU A C 1
ATOM 1556 O O . LEU A 1 198 ? -5.560 12.299 -5.863 1.00 64.31 198 LEU A O 1
ATOM 1560 N N . ILE A 1 199 ? -6.615 10.313 -5.740 1.00 62.50 199 ILE A N 1
ATOM 1561 C CA . ILE A 1 199 ? -5.477 9.488 -6.181 1.00 62.50 199 ILE A CA 1
ATOM 1562 C C . ILE A 1 199 ? -5.277 9.535 -7.693 1.00 62.50 199 ILE A C 1
ATOM 1564 O O . ILE A 1 199 ? -4.148 9.679 -8.152 1.00 62.50 199 ILE A O 1
ATOM 1568 N N . PHE A 1 200 ? -6.357 9.393 -8.461 1.00 60.09 200 PHE A N 1
ATOM 1569 C CA . PHE A 1 200 ? -6.292 9.289 -9.920 1.00 60.09 200 PHE A CA 1
ATOM 1570 C C . PHE A 1 200 ? -6.446 10.637 -10.632 1.00 60.09 200 PHE A C 1
ATOM 1572 O O . PHE A 1 200 ? -6.442 10.674 -11.861 1.00 60.09 200 PHE A O 1
ATOM 1579 N N . SER A 1 201 ? -6.594 11.744 -9.894 1.00 56.62 201 SER A N 1
ATOM 1580 C CA . SER A 1 201 ? -6.680 13.076 -10.492 1.00 56.62 201 SER A CA 1
ATOM 1581 C C . SER A 1 201 ? -5.391 13.385 -11.267 1.00 56.62 201 SER A C 1
ATOM 1583 O O . SER A 1 201 ? -4.322 13.480 -10.659 1.00 56.62 201 SER A O 1
ATOM 1585 N N . PRO A 1 202 ? -5.474 13.619 -12.591 1.00 47.31 202 PRO A N 1
ATOM 1586 C CA . PRO A 1 202 ? -4.311 13.908 -13.431 1.00 47.31 202 PRO A CA 1
ATOM 1587 C C . PRO A 1 202 ? -3.656 15.265 -13.115 1.00 47.31 202 PRO A C 1
ATOM 1589 O O . PRO A 1 202 ? -2.577 15.559 -13.615 1.00 47.31 202 PRO A O 1
ATOM 1592 N N . ARG A 1 203 ? -4.277 16.095 -12.262 1.00 50.91 203 ARG A N 1
ATOM 1593 C CA . ARG A 1 203 ? -3.741 17.374 -11.771 1.00 50.91 203 ARG A CA 1
ATOM 1594 C C . ARG A 1 203 ? -3.469 17.308 -10.273 1.00 50.91 203 ARG A C 1
ATOM 1596 O O . ARG A 1 203 ? -4.090 18.018 -9.487 1.00 50.91 203 ARG A O 1
ATOM 1603 N N . ALA A 1 204 ? -2.511 16.487 -9.862 1.00 55.81 204 ALA A N 1
ATOM 1604 C CA . ALA A 1 204 ? -1.983 16.482 -8.495 1.00 55.81 204 ALA A CA 1
ATOM 1605 C C . ALA A 1 204 ? -1.097 17.712 -8.172 1.00 55.81 204 ALA A C 1
ATOM 1607 O O . ALA A 1 204 ? -0.270 17.664 -7.267 1.00 55.81 204 ALA A O 1
ATOM 1608 N N . GLU A 1 205 ? -1.248 18.832 -8.885 1.00 56.91 205 GLU A N 1
ATOM 1609 C CA . GLU A 1 205 ? -0.485 20.064 -8.632 1.00 56.91 205 GLU A CA 1
ATOM 1610 C C . GLU A 1 205 ? -0.771 20.640 -7.236 1.00 56.91 205 GLU A C 1
ATOM 1612 O O . GLU A 1 205 ? 0.128 21.164 -6.585 1.00 56.91 205 GLU A O 1
ATOM 1617 N N . TRP A 1 206 ? -1.987 20.442 -6.716 1.00 54.97 206 TRP A N 1
ATOM 1618 C CA . TRP A 1 206 ? -2.388 20.852 -5.363 1.00 54.97 206 TRP A CA 1
ATOM 1619 C C . TRP A 1 206 ? -1.599 20.151 -4.242 1.00 54.97 206 TRP A C 1
ATOM 1621 O O . TRP A 1 206 ? -1.449 20.716 -3.163 1.00 54.97 206 TRP A O 1
ATOM 1631 N N . LEU A 1 207 ? -1.053 18.949 -4.486 1.00 56.06 207 LEU A N 1
ATOM 1632 C CA . LEU A 1 207 ? -0.183 18.246 -3.533 1.00 56.06 207 LEU A CA 1
ATOM 1633 C C . LEU A 1 207 ? 1.217 18.877 -3.436 1.00 56.06 207 LEU A C 1
ATOM 1635 O O . LEU A 1 207 ? 1.898 18.680 -2.430 1.00 56.06 207 LEU A O 1
ATOM 1639 N N . ARG A 1 208 ? 1.649 19.648 -4.448 1.00 58.88 208 ARG A N 1
ATOM 1640 C CA . ARG A 1 208 ? 2.895 20.436 -4.386 1.00 58.88 208 ARG A CA 1
ATOM 1641 C C . ARG A 1 208 ? 2.731 21.709 -3.552 1.00 58.88 208 ARG A C 1
ATOM 1643 O O . ARG A 1 208 ? 3.729 22.293 -3.135 1.00 58.88 208 ARG A O 1
ATOM 1650 N N . ASP A 1 209 ? 1.497 22.133 -3.289 1.00 66.94 209 ASP A N 1
ATOM 1651 C CA . ASP A 1 209 ? 1.215 23.381 -2.596 1.00 66.94 209 ASP A CA 1
ATOM 1652 C C . ASP A 1 209 ? 1.250 23.178 -1.070 1.00 66.94 209 ASP A C 1
ATOM 1654 O O . ASP A 1 209 ? 0.284 22.755 -0.430 1.00 66.94 209 ASP A O 1
ATOM 1658 N N . VAL A 1 210 ? 2.402 23.472 -0.458 1.00 65.19 210 VAL A N 1
ATOM 1659 C CA . VAL A 1 210 ? 2.687 23.228 0.975 1.00 65.19 210 VAL A CA 1
ATOM 1660 C C . VAL A 1 210 ? 1.650 23.875 1.901 1.00 65.19 210 VAL A C 1
ATOM 1662 O O . VAL A 1 210 ? 1.374 23.373 2.993 1.00 65.19 210 VAL A O 1
ATOM 1665 N N . ARG A 1 211 ? 1.013 24.960 1.449 1.00 71.19 211 ARG A N 1
ATOM 1666 C CA . ARG A 1 211 ? -0.053 25.663 2.180 1.00 71.19 211 ARG A CA 1
ATOM 1667 C C . ARG A 1 211 ? -1.282 24.788 2.436 1.00 71.19 211 ARG A C 1
ATOM 1669 O O . ARG A 1 211 ? -1.964 24.999 3.434 1.00 71.19 211 ARG A O 1
ATOM 1676 N N . LEU A 1 212 ? -1.547 23.803 1.578 1.00 69.69 212 LEU A N 1
ATOM 1677 C CA . LEU A 1 212 ? -2.667 22.868 1.711 1.00 69.69 212 LEU A CA 1
ATOM 1678 C C . LEU A 1 212 ? -2.319 21.637 2.563 1.00 69.69 212 LEU A C 1
ATOM 1680 O O . LEU A 1 212 ? -3.224 20.985 3.086 1.00 69.69 212 LEU A O 1
ATOM 1684 N N . LEU A 1 213 ? -1.031 21.343 2.781 1.00 71.50 213 LEU A N 1
ATOM 1685 C CA . LEU A 1 213 ? -0.598 20.185 3.575 1.00 71.50 213 LEU A CA 1
ATOM 1686 C C . LEU A 1 213 ? -0.955 20.326 5.057 1.00 71.50 213 LEU A C 1
ATOM 1688 O O . LEU A 1 213 ? -1.416 19.368 5.672 1.00 71.50 213 LEU A O 1
ATOM 1692 N N . LEU A 1 214 ? -0.776 21.516 5.635 1.00 76.56 214 LEU A N 1
ATOM 1693 C CA . LEU A 1 214 ? -1.065 21.770 7.049 1.00 76.56 214 LEU A CA 1
ATOM 1694 C C . LEU A 1 214 ? -2.562 21.624 7.394 1.00 76.56 214 LEU A C 1
ATOM 1696 O O . LEU A 1 214 ? -2.875 20.869 8.318 1.00 76.56 214 LEU A O 1
ATOM 1700 N N . PRO A 1 215 ? -3.511 22.256 6.671 1.00 78.25 215 PRO A N 1
ATOM 1701 C CA . PRO A 1 215 ? -4.932 22.043 6.933 1.00 78.25 215 PRO A CA 1
ATOM 1702 C C . PRO A 1 215 ? -5.365 20.598 6.651 1.00 78.25 215 PRO A C 1
ATOM 1704 O O . PRO A 1 215 ? -6.157 20.049 7.417 1.00 78.25 215 PRO A O 1
ATOM 1707 N N . ALA A 1 216 ? -4.812 19.942 5.624 1.00 74.69 216 ALA A N 1
ATOM 1708 C CA . ALA A 1 216 ? -5.082 18.527 5.367 1.00 74.69 216 ALA A CA 1
ATOM 1709 C C . ALA A 1 216 ? -4.602 17.631 6.524 1.00 74.69 216 ALA A C 1
ATOM 1711 O O . ALA A 1 216 ? -5.342 16.756 6.975 1.00 74.69 216 ALA A O 1
ATOM 1712 N N . ALA A 1 217 ? -3.405 17.883 7.058 1.00 78.12 217 ALA A N 1
ATOM 1713 C CA . ALA A 1 217 ? -2.862 17.154 8.200 1.00 78.12 217 ALA A CA 1
ATOM 1714 C C . ALA A 1 217 ? -3.710 17.351 9.465 1.00 78.12 217 ALA A C 1
ATOM 1716 O O . ALA A 1 217 ? -3.998 16.379 10.164 1.00 78.12 217 ALA A O 1
ATOM 1717 N N . LEU A 1 218 ? -4.167 18.579 9.739 1.00 83.94 218 LEU A N 1
ATOM 1718 C CA . LEU A 1 218 ? -5.059 18.865 10.867 1.00 83.94 218 LEU A CA 1
ATOM 1719 C C . LEU A 1 218 ? -6.412 18.158 10.726 1.00 83.94 218 LEU A C 1
ATOM 1721 O O . LEU A 1 218 ? -6.895 17.570 11.694 1.00 83.94 218 LEU A O 1
ATOM 1725 N N . LEU A 1 219 ? -7.006 18.166 9.530 1.00 83.44 219 LEU A N 1
ATOM 1726 C CA . LEU A 1 219 ? -8.257 17.454 9.255 1.00 83.44 219 LEU A CA 1
ATOM 1727 C C . LEU A 1 219 ? -8.100 15.942 9.446 1.00 83.44 219 LEU A C 1
ATOM 1729 O O . LEU A 1 219 ? -8.956 15.308 10.065 1.00 83.44 219 LEU A O 1
ATOM 1733 N N . LEU A 1 220 ? -6.991 15.366 8.976 1.00 81.50 220 LEU A N 1
ATOM 1734 C CA . LEU A 1 220 ? -6.681 13.952 9.179 1.00 81.50 220 LEU A CA 1
ATOM 1735 C C . LEU A 1 220 ? -6.456 13.625 10.660 1.00 81.50 220 LEU A C 1
ATOM 1737 O O . LEU A 1 220 ? -6.978 12.622 11.140 1.00 81.50 220 LEU A O 1
ATOM 1741 N N . ALA A 1 221 ? -5.751 14.477 11.407 1.00 84.25 221 ALA A N 1
ATOM 1742 C CA . ALA A 1 221 ? -5.538 14.301 12.843 1.00 84.25 221 ALA A CA 1
ATOM 1743 C C . ALA A 1 221 ? -6.854 14.375 13.636 1.00 84.25 221 ALA A C 1
ATOM 1745 O O . ALA A 1 221 ? -7.110 13.533 14.499 1.00 84.25 221 ALA A O 1
ATOM 1746 N N . ALA A 1 222 ? -7.726 15.330 13.308 1.00 85.50 222 ALA A N 1
ATOM 1747 C CA . ALA A 1 222 ? -9.057 15.427 13.899 1.00 85.50 222 ALA A CA 1
ATOM 1748 C C . ALA A 1 222 ? -9.913 14.194 13.561 1.00 85.50 222 ALA A C 1
ATOM 1750 O O . ALA A 1 222 ? -10.572 13.634 14.438 1.00 85.50 222 ALA A O 1
ATOM 1751 N N . GLY A 1 223 ? -9.852 13.720 12.315 1.00 84.38 223 GLY A N 1
ATOM 1752 C CA . GLY A 1 223 ? -10.523 12.497 11.879 1.00 84.38 223 GLY A CA 1
ATOM 1753 C C . GLY A 1 223 ? -10.000 11.237 12.580 1.00 84.38 223 GLY A C 1
ATOM 1754 O O . GLY A 1 223 ? -10.785 10.369 12.965 1.00 84.38 223 GLY A O 1
ATOM 1755 N N . LEU A 1 224 ? -8.694 11.151 12.829 1.00 86.50 224 LEU A N 1
ATOM 1756 C CA . LEU A 1 224 ? -8.073 10.090 13.627 1.00 86.50 224 LEU A CA 1
ATOM 1757 C C . LEU A 1 224 ? -8.547 10.112 15.083 1.00 86.50 224 LEU A C 1
ATOM 1759 O O . LEU A 1 224 ? -8.962 9.089 15.623 1.00 86.50 224 LEU A O 1
ATOM 1763 N N . ALA A 1 225 ? -8.530 11.281 15.723 1.00 86.31 225 ALA A N 1
ATOM 1764 C CA . ALA A 1 225 ? -9.008 11.424 17.094 1.00 86.31 225 ALA A CA 1
ATOM 1765 C C . ALA A 1 225 ? -10.492 11.033 17.204 1.00 86.31 225 ALA A C 1
ATOM 1767 O O . ALA A 1 225 ? -10.885 10.280 18.100 1.00 86.31 225 ALA A O 1
ATOM 1768 N N . TRP A 1 226 ? -11.305 11.477 16.243 1.00 88.75 226 TRP A N 1
ATOM 1769 C CA . TRP A 1 226 ? -12.719 11.130 16.169 1.00 88.75 226 TRP A CA 1
ATOM 1770 C C . TRP A 1 226 ? -12.949 9.638 15.924 1.00 88.75 226 TRP A C 1
ATOM 1772 O O . TRP A 1 226 ? -13.809 9.047 16.571 1.00 88.75 226 TRP A O 1
ATOM 1782 N N . SER A 1 227 ? -12.192 9.009 15.026 1.00 85.69 227 SER A N 1
ATOM 1783 C CA . SER A 1 227 ? -12.325 7.579 14.715 1.00 85.69 227 SER A CA 1
ATOM 1784 C C . SER A 1 227 ? -11.950 6.701 15.909 1.00 85.69 227 SER A C 1
ATOM 1786 O O . SER A 1 227 ? -12.711 5.796 16.250 1.00 85.69 227 SER A O 1
ATOM 1788 N N . LEU A 1 228 ? -10.863 7.017 16.620 1.00 87.75 228 LEU A N 1
ATOM 1789 C CA . LEU A 1 228 ? -10.494 6.347 17.873 1.00 87.75 228 LEU A CA 1
ATOM 1790 C C . LEU A 1 228 ? -11.587 6.492 18.936 1.00 87.75 228 LEU A C 1
ATOM 1792 O O . LEU A 1 228 ? -12.006 5.505 19.545 1.00 87.75 228 LEU A O 1
ATOM 1796 N N . TRP A 1 229 ? -12.083 7.715 19.137 1.00 88.56 229 TRP A N 1
ATOM 1797 C CA . TRP A 1 229 ? -13.170 7.973 20.077 1.00 88.56 229 TRP A CA 1
ATOM 1798 C C . TRP A 1 229 ? -14.448 7.218 19.687 1.00 88.56 229 TRP A C 1
ATOM 1800 O O . TRP A 1 229 ? -15.066 6.572 20.536 1.00 88.56 229 TRP A O 1
ATOM 1810 N N . SER A 1 230 ? -14.808 7.244 18.404 1.00 85.31 230 SER A N 1
ATOM 1811 C CA . SER A 1 230 ? -15.976 6.568 17.840 1.00 85.31 230 SER A CA 1
ATOM 1812 C C . SER A 1 230 ? -15.906 5.067 18.113 1.00 85.31 230 SER A C 1
ATOM 1814 O O . SER A 1 230 ? -16.814 4.518 18.731 1.00 85.31 230 SER A O 1
ATOM 1816 N N . LEU A 1 231 ? -14.788 4.414 17.786 1.00 81.69 231 LEU A N 1
ATOM 1817 C CA . LEU A 1 231 ? -14.600 2.974 17.992 1.00 81.69 231 LEU A CA 1
ATOM 1818 C C . LEU A 1 231 ? -14.718 2.548 19.462 1.00 81.69 231 LEU A C 1
ATOM 1820 O O . LEU A 1 231 ? -15.237 1.470 19.765 1.00 81.69 231 LEU A O 1
ATOM 1824 N N . LEU A 1 232 ? -14.283 3.400 20.392 1.00 84.19 232 LEU A N 1
ATOM 1825 C CA . LEU A 1 232 ? -14.432 3.140 21.821 1.00 84.19 232 LEU A CA 1
ATOM 1826 C C . LEU A 1 232 ? -15.900 3.207 22.274 1.00 84.19 232 LEU A C 1
ATOM 1828 O O . LEU A 1 232 ? -16.310 2.386 23.098 1.00 84.19 232 LEU A O 1
ATOM 1832 N N . HIS A 1 233 ? -16.708 4.106 21.705 1.00 80.00 233 HIS A N 1
ATOM 1833 C CA . HIS A 1 233 ? -18.040 4.444 22.227 1.00 80.00 233 HIS A CA 1
ATOM 1834 C C . HIS A 1 233 ? -19.225 3.929 21.389 1.00 80.00 233 HIS A C 1
ATOM 1836 O O . HIS A 1 233 ? -20.338 3.853 21.901 1.00 80.00 233 HIS A O 1
ATOM 1842 N N . THR A 1 234 ? -19.045 3.527 20.128 1.00 68.88 234 THR A N 1
ATOM 1843 C CA . THR A 1 234 ? -20.178 3.147 19.256 1.00 68.88 234 THR A CA 1
ATOM 1844 C C . THR A 1 234 ? -20.749 1.768 19.589 1.00 68.88 234 THR A C 1
ATOM 1846 O O . THR A 1 234 ? -19.968 0.819 19.616 1.00 68.88 234 THR A O 1
ATOM 1849 N N . PRO A 1 235 ? -22.068 1.578 19.774 1.00 60.50 235 PRO A N 1
ATOM 1850 C CA . PRO A 1 235 ? -22.658 0.260 20.035 1.00 60.50 235 PRO A CA 1
ATOM 1851 C C . PRO A 1 235 ? -22.320 -0.738 18.913 1.00 60.50 235 PRO A C 1
ATOM 1853 O O . PRO A 1 235 ? -22.258 -0.363 17.742 1.00 60.50 235 PRO A O 1
ATOM 1856 N N . VAL A 1 236 ? -22.052 -2.002 19.267 1.00 59.22 236 VAL A N 1
ATOM 1857 C CA . VAL A 1 236 ? -21.788 -3.047 18.261 1.00 59.22 236 VAL A CA 1
ATOM 1858 C C . VAL A 1 236 ? -23.090 -3.270 17.507 1.00 59.22 236 VAL A C 1
ATOM 1860 O O . VAL A 1 236 ? -24.073 -3.699 18.109 1.00 59.22 236 VAL A O 1
ATOM 1863 N N . ARG A 1 237 ? -23.116 -2.971 16.204 1.00 55.84 237 ARG A N 1
ATOM 1864 C CA . ARG A 1 237 ? -24.260 -3.341 15.374 1.00 55.84 237 ARG A CA 1
ATOM 1865 C C . ARG A 1 237 ? -24.303 -4.869 15.302 1.00 55.84 237 ARG A C 1
ATOM 1867 O O . ARG A 1 237 ? -23.401 -5.510 14.754 1.00 55.84 237 ARG A O 1
ATOM 1874 N N . GLN A 1 238 ? -25.339 -5.449 15.901 1.00 43.34 238 GLN A N 1
ATOM 1875 C CA . GLN A 1 238 ? -25.818 -6.765 15.507 1.00 43.34 238 GLN A CA 1
ATOM 1876 C C . GLN A 1 238 ? -26.379 -6.562 14.100 1.00 43.34 238 GLN A C 1
ATOM 1878 O O . GLN A 1 238 ? -27.451 -5.987 13.939 1.00 43.34 238 GLN A O 1
ATOM 1883 N N . PHE A 1 239 ? -25.583 -6.871 13.075 1.00 41.91 239 PHE A N 1
ATOM 1884 C CA . PHE A 1 239 ? -26.169 -7.028 11.751 1.00 41.91 239 PHE A CA 1
ATOM 1885 C C . PHE A 1 239 ? -27.057 -8.279 11.827 1.00 41.91 239 PHE A C 1
ATOM 1887 O O . PHE A 1 239 ? -26.570 -9.281 12.361 1.00 41.91 239 PHE A O 1
ATOM 1894 N N . PRO A 1 240 ? -28.335 -8.192 11.417 1.00 39.19 240 PRO A N 1
ATOM 1895 C CA . PRO A 1 240 ? -29.190 -9.365 11.293 1.00 39.19 240 PRO A CA 1
ATOM 1896 C C . PRO A 1 240 ? -28.627 -10.349 10.264 1.00 39.19 240 PRO A C 1
ATOM 1898 O O . PRO A 1 240 ? -27.922 -9.891 9.331 1.00 39.19 240 PRO A O 1
#

Secondary structure (DSSP, 8-state):
--HHHHHHHHHHHHHHHHHHHHHHHHHHHHHHHHHHHT--SS-EE--TTHHHHHHHHHHHHHHHHIIIIIHHHHHHTT--HHHHHHHHHHHHHHHHHHHHHHHHHHHHHIIIIIHHHHHHHTT-S-EEEEES-STT-S---GGG--SPEEEEE-S---GGGHHHHHHHHHHHHHHHHHHHHHH-GGGGHHHHHHHHHHHH-S-GGGGG-HHHHHHHHHHHHHHHHHHHHHHHHS------

Foldseek 3Di:
DCVVLCVVQVVLLVVLLCCLVVVLVVVLVVLLVCLQPVLDPDAAEQPLVCLLLSLLLSLLVSLLCLLQPSLLVCVVVVDALVVSVVVSVVVSVVSLVVSLCSSLVSSVCCVPPSQQSSCVSSVAPHADEDADDDPHDDPPPCVPPPRHHYYYYPNCPPSVCSVVSNVCSNLLSLLLSLVCQAVNPVSNPVVVVVNVCCSPVPCVVVVVVVVVVVVVVVVSVVSVVVSSVSSNPGDSDPDD

Sequence (240 aa):
MLYPLFKLHIPVLRLQLAVLWGAFLVIQFIISTVMVLIRPEESILISGTLLPFAGAFSLFALTQSLVLVTFQDGVRMGRTRRQMLGLTLVLIGVDALLVSLSALLLPWLERTLCIRLWALLARRPGAAVMVEAPGGGQLWDPSYDTGLLRVEDFGLDVWWLAPLILLAGLLLGFLLASLTQRFGPRSYFLPSILYLYLIFSPRAEWLRDVRLLLPAALLLAAGLAWSLWSLLHTPVRQFP